Protein AF-A0A7Y7TFH3-F1 (afdb_monomer_lite)

Structure (mmCIF, N/CA/C/O backbone):
data_AF-A0A7Y7TFH3-F1
#
_entry.id   AF-A0A7Y7TFH3-F1
#
loop_
_atom_site.group_PDB
_atom_site.id
_atom_site.type_symbol
_atom_site.label_atom_id
_atom_site.label_alt_id
_atom_site.label_comp_id
_atom_site.label_asym_id
_atom_site.label_entity_id
_atom_site.label_seq_id
_atom_site.pdbx_PDB_ins_code
_atom_site.Cartn_x
_atom_site.Cartn_y
_atom_site.Cartn_z
_atom_site.occupancy
_atom_site.B_iso_or_equiv
_atom_site.auth_seq_id
_atom_site.auth_comp_id
_atom_site.auth_asym_id
_atom_site.auth_atom_id
_atom_site.pdbx_PDB_model_num
ATOM 1 N N . MET A 1 1 ? 12.564 -19.357 -1.162 1.00 53.66 1 MET A N 1
ATOM 2 C CA . MET A 1 1 ? 13.115 -18.745 0.070 1.00 53.66 1 MET A CA 1
ATOM 3 C C . MET A 1 1 ? 11.957 -18.113 0.822 1.00 53.66 1 MET A C 1
ATOM 5 O O . MET A 1 1 ? 11.085 -17.568 0.163 1.00 53.66 1 MET A O 1
ATOM 9 N N . SER A 1 2 ? 11.899 -18.230 2.150 1.00 68.19 2 SER A N 1
ATOM 10 C CA . SER A 1 2 ? 10.884 -17.515 2.936 1.00 68.19 2 SER A CA 1
ATOM 11 C C . SER A 1 2 ? 11.386 -16.094 3.184 1.00 68.19 2 SER A C 1
ATOM 13 O O . SER A 1 2 ? 12.445 -15.928 3.790 1.00 68.19 2 SER A O 1
ATOM 15 N N . TYR A 1 3 ? 10.683 -15.086 2.669 1.00 77.81 3 TYR A N 1
ATOM 16 C CA . TYR A 1 3 ? 11.002 -13.688 2.949 1.00 77.81 3 TYR A CA 1
ATOM 17 C C . TYR A 1 3 ? 10.390 -13.303 4.292 1.00 77.81 3 TYR A C 1
ATOM 19 O O . TYR A 1 3 ? 9.181 -13.425 4.487 1.00 77.81 3 TYR A O 1
ATOM 27 N N . LYS A 1 4 ? 11.215 -12.819 5.221 1.00 87.19 4 LYS A N 1
ATOM 28 C CA . LYS A 1 4 ? 10.713 -12.255 6.471 1.00 87.19 4 LYS A CA 1
ATOM 29 C C . LYS A 1 4 ? 10.157 -10.860 6.194 1.00 87.19 4 LYS A C 1
ATOM 31 O O . LYS A 1 4 ? 10.904 -9.964 5.798 1.00 87.19 4 LYS A O 1
ATOM 36 N N . LEU A 1 5 ? 8.849 -10.707 6.380 1.00 89.00 5 LEU A N 1
ATOM 37 C CA . LEU A 1 5 ? 8.144 -9.438 6.234 1.00 89.00 5 LEU A CA 1
ATOM 38 C C . LEU A 1 5 ? 8.114 -8.675 7.554 1.00 89.00 5 LEU A C 1
ATOM 40 O O . LEU A 1 5 ? 7.973 -9.261 8.627 1.00 89.00 5 LEU A O 1
ATOM 44 N N . LEU A 1 6 ? 8.244 -7.358 7.454 1.00 91.19 6 LEU A N 1
ATOM 45 C CA . LEU A 1 6 ? 8.199 -6.420 8.566 1.00 91.19 6 LEU A CA 1
ATOM 46 C C . LEU A 1 6 ? 7.280 -5.262 8.187 1.00 91.19 6 LEU A C 1
ATOM 48 O O . LEU A 1 6 ? 7.358 -4.758 7.068 1.00 91.19 6 LEU A O 1
ATOM 52 N N . ILE A 1 7 ? 6.449 -4.808 9.123 1.00 92.19 7 ILE A N 1
ATOM 53 C CA . ILE A 1 7 ? 5.703 -3.556 8.958 1.00 92.19 7 ILE A CA 1
ATOM 54 C C . ILE A 1 7 ? 6.704 -2.403 9.101 1.00 92.19 7 ILE A C 1
ATOM 56 O O . ILE A 1 7 ? 7.363 -2.284 10.134 1.00 92.19 7 ILE A O 1
ATOM 60 N N . ALA A 1 8 ? 6.831 -1.577 8.065 1.00 90.00 8 ALA A N 1
ATOM 61 C CA . ALA A 1 8 ? 7.728 -0.424 8.027 1.00 90.00 8 ALA A CA 1
ATOM 62 C C . ALA A 1 8 ? 7.050 0.839 8.571 1.00 90.00 8 ALA A C 1
ATOM 64 O O . ALA A 1 8 ? 7.598 1.542 9.419 1.00 90.00 8 ALA A O 1
ATOM 65 N N . SER A 1 9 ? 5.841 1.105 8.090 1.00 90.81 9 SER A N 1
ATOM 66 C CA . SER A 1 9 ? 5.004 2.229 8.500 1.00 90.81 9 SER A CA 1
ATOM 67 C C . SER A 1 9 ? 3.552 1.953 8.120 1.00 90.81 9 SER A C 1
ATOM 69 O O . SER A 1 9 ? 3.211 0.878 7.607 1.00 90.81 9 SER A O 1
ATOM 71 N N . MET A 1 10 ? 2.679 2.915 8.385 1.00 93.38 10 MET A N 1
ATOM 72 C CA . MET A 1 10 ? 1.308 2.880 7.909 1.00 93.38 10 MET A CA 1
ATOM 73 C C . MET A 1 10 ? 0.846 4.253 7.431 1.00 93.38 10 MET A C 1
ATOM 75 O O . MET A 1 10 ? 1.494 5.263 7.691 1.00 93.38 10 MET A O 1
ATOM 79 N N . MET A 1 11 ? -0.293 4.274 6.749 1.00 94.56 11 MET A N 1
ATOM 80 C CA . MET A 1 11 ? -1.069 5.479 6.477 1.00 94.56 11 MET A CA 1
ATOM 81 C C . MET A 1 11 ? -2.484 5.311 7.031 1.00 94.56 11 MET A C 1
ATOM 83 O O . MET A 1 11 ? -3.035 4.207 7.066 1.00 94.56 11 MET A O 1
ATOM 87 N N . VAL A 1 12 ? -3.069 6.420 7.462 1.00 96.44 12 VAL A N 1
ATOM 88 C CA . VAL A 1 12 ? -4.479 6.563 7.806 1.00 96.44 12 VAL A CA 1
ATOM 89 C C . VAL A 1 12 ? -5.202 7.161 6.605 1.00 96.44 12 VAL A C 1
ATOM 91 O O . VAL A 1 12 ? -5.149 8.366 6.345 1.00 96.44 12 VAL A O 1
ATOM 94 N N . CYS A 1 13 ? -5.876 6.291 5.863 1.00 95.50 13 CYS A N 1
ATOM 95 C CA . CYS A 1 13 ? -6.457 6.609 4.569 1.00 95.50 13 CYS A CA 1
ATOM 96 C C . CYS A 1 13 ? -7.957 6.879 4.648 1.00 95.50 13 CYS A C 1
ATOM 98 O O . CYS A 1 13 ? -8.678 6.336 5.496 1.00 95.50 13 CYS A O 1
ATOM 100 N N . GLY A 1 14 ? -8.425 7.700 3.707 1.00 93.88 14 GLY A N 1
ATOM 101 C CA . GLY A 1 14 ? -9.837 7.788 3.372 1.00 93.88 14 GLY A CA 1
ATOM 102 C C . GLY A 1 14 ? -10.334 6.546 2.624 1.00 93.88 14 GLY A C 1
ATOM 103 O O . GLY A 1 14 ? -9.655 5.522 2.500 1.00 93.88 14 GLY A O 1
ATOM 104 N N . THR A 1 15 ? -11.558 6.639 2.107 1.00 92.00 15 THR A N 1
ATOM 105 C CA . THR A 1 15 ? -12.112 5.585 1.247 1.00 92.00 15 THR A CA 1
ATOM 106 C C . THR A 1 15 ? -11.341 5.557 -0.078 1.00 92.00 15 THR A C 1
ATOM 108 O O . THR A 1 15 ? -11.200 6.613 -0.693 1.00 92.00 15 THR A O 1
ATOM 111 N N . PRO A 1 16 ? -10.846 4.392 -0.536 1.00 93.00 16 PRO A N 1
ATOM 112 C CA . PRO A 1 16 ? -10.150 4.300 -1.816 1.00 93.00 16 PRO A CA 1
ATOM 113 C C . PRO A 1 16 ? -11.092 4.541 -2.997 1.00 93.00 16 PRO A C 1
ATOM 115 O O . PRO A 1 16 ? -12.299 4.292 -2.918 1.00 93.00 16 PRO A O 1
ATOM 118 N 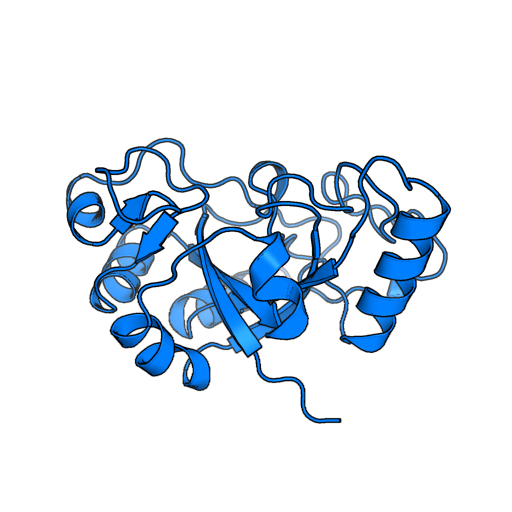N . ASN A 1 17 ? -10.520 4.969 -4.121 1.00 92.88 17 ASN A N 1
ATOM 119 C CA . ASN A 1 17 ? -11.264 5.189 -5.357 1.00 92.88 17 ASN A CA 1
ATOM 120 C C . ASN A 1 17 ? -11.693 3.858 -5.987 1.00 92.88 17 ASN A C 1
ATOM 122 O O . ASN A 1 17 ? -10.906 2.916 -6.058 1.00 92.88 17 ASN A O 1
ATOM 126 N N . LEU A 1 18 ? -12.932 3.789 -6.481 1.00 94.06 18 LEU A N 1
ATOM 127 C CA . LEU A 1 18 ? -13.421 2.667 -7.285 1.00 94.06 18 LEU A CA 1
ATOM 128 C C . LEU A 1 18 ? -13.326 3.034 -8.769 1.00 94.06 18 LEU A C 1
ATOM 130 O O . LEU A 1 18 ? -14.128 3.831 -9.254 1.00 94.06 18 LEU A O 1
ATOM 134 N N . LEU A 1 19 ? -12.383 2.428 -9.485 1.00 94.12 19 LEU A N 1
ATOM 135 C CA . LEU A 1 19 ? -12.124 2.677 -10.903 1.00 94.12 19 LEU A CA 1
ATOM 136 C C . LEU A 1 19 ? -12.184 1.360 -11.671 1.00 94.12 19 LEU A C 1
ATOM 138 O O . LEU A 1 19 ? -11.553 0.384 -11.278 1.00 94.12 19 LEU A O 1
ATOM 142 N N . LYS A 1 20 ? -12.990 1.307 -12.738 1.00 93.06 20 LYS A N 1
ATOM 143 C CA . LYS A 1 20 ? -13.201 0.100 -13.564 1.00 93.06 20 LYS A CA 1
ATOM 144 C C . LYS A 1 20 ? -13.374 -1.198 -12.753 1.00 93.06 20 LYS A C 1
ATOM 146 O O . LYS A 1 20 ? -12.753 -2.217 -13.041 1.00 93.06 20 LYS A O 1
ATOM 151 N N . ASN A 1 21 ? -14.232 -1.157 -11.731 1.00 90.38 21 ASN A N 1
ATOM 152 C CA . ASN A 1 21 ? -14.522 -2.277 -10.820 1.00 90.38 21 ASN A CA 1
ATOM 153 C C . ASN A 1 21 ? -13.334 -2.750 -9.957 1.00 90.38 21 ASN A C 1
ATOM 155 O O . ASN A 1 21 ? -13.354 -3.863 -9.432 1.00 90.38 21 ASN A O 1
ATOM 159 N N . ARG A 1 22 ? -12.317 -1.905 -9.768 1.00 94.00 22 ARG A N 1
ATOM 160 C CA . ARG A 1 22 ? -11.193 -2.126 -8.853 1.00 94.00 22 ARG A CA 1
ATOM 161 C C . ARG A 1 22 ? -11.175 -1.034 -7.789 1.00 94.00 22 ARG A C 1
ATOM 163 O O . ARG A 1 22 ? -11.367 0.137 -8.105 1.00 94.00 22 ARG A O 1
ATOM 170 N N . LEU A 1 23 ? -10.951 -1.404 -6.533 1.00 95.44 23 LEU A N 1
ATOM 171 C CA . LEU A 1 23 ? -10.648 -0.434 -5.478 1.00 95.44 23 LEU A CA 1
ATOM 172 C C . LEU A 1 23 ? -9.161 -0.129 -5.543 1.00 95.44 23 LEU A C 1
ATOM 174 O O . LEU A 1 23 ? -8.378 -1.031 -5.303 1.00 95.44 23 LEU A O 1
ATOM 178 N N . ILE A 1 24 ? -8.752 1.090 -5.856 1.00 95.12 24 ILE A N 1
ATOM 179 C CA . ILE A 1 24 ? -7.329 1.392 -6.010 1.00 95.12 24 ILE A CA 1
ATOM 180 C C . ILE A 1 24 ? -6.708 1.654 -4.638 1.00 95.12 24 ILE A C 1
ATOM 182 O O . ILE A 1 24 ? -6.919 2.707 -4.034 1.00 95.12 24 ILE A O 1
ATOM 186 N N . LEU A 1 25 ? -5.968 0.663 -4.140 1.00 95.00 25 LEU A N 1
ATOM 187 C CA . LEU A 1 25 ? -5.103 0.782 -2.970 1.00 95.00 25 LEU A CA 1
ATOM 188 C C . LEU A 1 25 ? -3.669 1.065 -3.429 1.00 95.00 25 LEU A C 1
ATOM 190 O O . LEU A 1 25 ? -3.276 0.661 -4.519 1.00 95.00 25 LEU A O 1
ATOM 194 N N . SER A 1 26 ? -2.873 1.723 -2.589 1.00 92.69 26 SER A N 1
ATOM 195 C CA . SER A 1 26 ? -1.453 1.968 -2.864 1.00 92.69 26 SER A CA 1
ATOM 196 C C . SER A 1 26 ? -0.697 2.340 -1.588 1.00 92.69 26 SER A C 1
ATOM 198 O O . SER A 1 26 ? -1.299 2.819 -0.623 1.00 92.69 26 SER A O 1
ATOM 200 N N . CYS A 1 27 ? 0.628 2.160 -1.591 1.00 89.44 27 CYS A N 1
ATOM 201 C CA . CYS A 1 27 ? 1.512 2.769 -0.599 1.00 89.44 27 CYS A CA 1
ATOM 202 C C . CYS A 1 27 ? 1.786 4.261 -0.849 1.00 89.44 27 CYS A C 1
ATOM 204 O O . CYS A 1 27 ? 2.462 4.871 -0.025 1.00 89.44 27 CYS A O 1
ATOM 206 N N . SER A 1 28 ? 1.298 4.840 -1.951 1.00 89.75 28 SER A N 1
ATOM 207 C CA . SER A 1 28 ? 1.408 6.271 -2.232 1.00 89.75 28 SER A CA 1
ATOM 208 C C . SER A 1 28 ? 0.299 7.068 -1.561 1.00 89.75 28 SER A C 1
ATOM 210 O O . SER A 1 28 ? -0.891 6.756 -1.686 1.00 89.75 28 SER A O 1
ATOM 212 N N . ASP A 1 29 ? 0.698 8.167 -0.930 1.00 87.69 29 ASP A N 1
ATOM 213 C CA . ASP A 1 29 ? -0.223 9.147 -0.380 1.00 87.69 29 ASP A CA 1
ATOM 214 C C . ASP A 1 29 ? -1.033 9.891 -1.458 1.00 87.69 29 ASP A C 1
ATOM 216 O O . ASP A 1 29 ? -2.170 10.290 -1.216 1.00 87.69 29 ASP A O 1
ATOM 220 N N . SER A 1 30 ? -0.507 10.000 -2.676 1.00 87.19 30 SER A N 1
ATOM 221 C CA . SER A 1 30 ? -1.213 10.604 -3.812 1.00 87.19 30 SER A CA 1
ATOM 222 C C . SER A 1 30 ? -2.370 9.754 -4.356 1.00 87.19 30 SER A C 1
ATOM 224 O O . SER A 1 30 ? -3.296 10.294 -4.958 1.00 87.19 30 SER A O 1
ATOM 226 N N . VAL A 1 31 ? -2.362 8.439 -4.104 1.00 90.00 31 VAL A N 1
ATOM 227 C CA . VAL A 1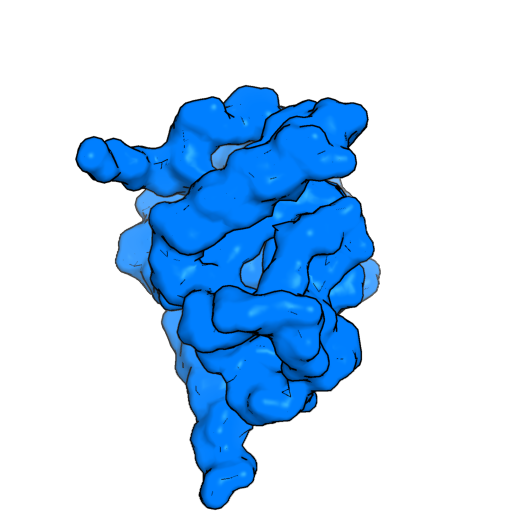 31 ? -3.345 7.500 -4.670 1.00 90.00 31 VAL A CA 1
ATOM 228 C C . VAL A 1 31 ? -4.437 7.158 -3.660 1.00 90.00 31 VAL A C 1
ATOM 230 O O . VAL A 1 31 ? -5.605 7.473 -3.887 1.00 90.00 31 VAL A O 1
ATOM 233 N N . TRP A 1 32 ? -4.088 6.569 -2.508 1.00 90.75 32 TRP A N 1
ATOM 234 C CA . TRP A 1 32 ? -5.093 6.215 -1.490 1.00 90.75 32 TRP A CA 1
ATOM 235 C C . TRP A 1 32 ? -5.464 7.409 -0.582 1.00 90.75 32 TRP A C 1
ATOM 237 O O . TRP A 1 32 ? -6.326 7.294 0.285 1.00 90.75 32 TRP A O 1
ATOM 247 N N . SER A 1 33 ? -4.877 8.587 -0.819 1.00 88.44 33 SER A N 1
ATOM 248 C CA . SER A 1 33 ? -5.297 9.866 -0.228 1.00 88.44 33 SER A CA 1
ATOM 249 C C . SER A 1 33 ? -5.454 9.816 1.305 1.00 88.44 33 SER A C 1
ATOM 251 O O . SER A 1 33 ? -6.577 9.783 1.830 1.00 88.44 33 SER A O 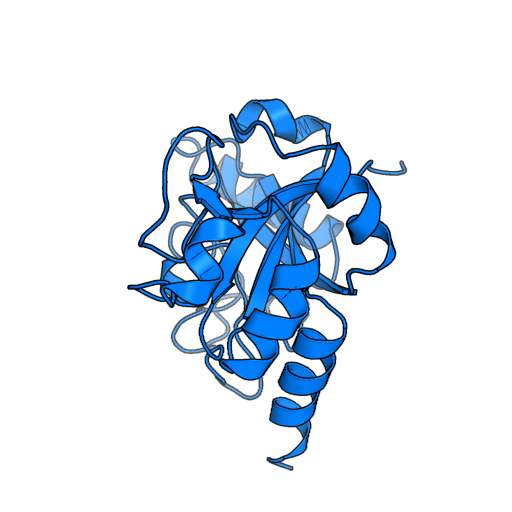1
ATOM 253 N N . PRO A 1 34 ? -4.339 9.804 2.055 1.00 91.62 34 PRO A N 1
ATOM 254 C CA . PRO A 1 34 ? -4.349 9.929 3.499 1.00 91.62 34 PRO A CA 1
ATOM 255 C C . PRO A 1 34 ? -5.104 11.166 3.963 1.00 91.62 34 PRO A C 1
ATOM 257 O O . PRO A 1 34 ? -5.155 12.195 3.284 1.00 91.62 34 PRO A O 1
ATOM 260 N N . ILE A 1 35 ? -5.685 11.088 5.156 1.00 93.62 35 ILE A N 1
ATOM 261 C CA . ILE A 1 35 ? -6.426 12.229 5.687 1.00 93.62 35 ILE A CA 1
ATOM 262 C C . ILE A 1 35 ? -5.491 13.408 5.966 1.00 93.62 35 ILE A C 1
ATOM 264 O O . ILE A 1 35 ? -4.446 13.269 6.600 1.00 93.62 35 ILE A O 1
ATOM 268 N N . GLN A 1 36 ? -5.897 14.602 5.536 1.00 92.94 36 GLN A N 1
ATOM 269 C CA . GLN A 1 36 ? -5.103 15.818 5.731 1.00 92.94 36 GLN A CA 1
ATOM 270 C C . GLN A 1 36 ? -4.985 16.218 7.206 1.00 92.94 36 GLN A C 1
ATOM 272 O O . GLN A 1 36 ? -4.006 16.844 7.607 1.00 92.94 36 GLN A O 1
ATOM 277 N N . THR A 1 37 ? -5.985 15.880 8.024 1.00 93.94 37 THR A N 1
ATOM 278 C CA . THR A 1 37 ? -5.987 16.162 9.461 1.00 93.94 37 THR A CA 1
ATOM 279 C C . THR A 1 37 ? -6.533 14.974 10.243 1.00 93.94 37 THR A C 1
ATOM 281 O O . THR A 1 37 ? -7.702 14.621 10.109 1.00 93.94 37 THR A O 1
ATOM 284 N N . LEU A 1 38 ? -5.686 14.381 11.083 1.00 93.44 38 LEU A N 1
ATOM 285 C CA . LEU A 1 38 ? -6.058 13.344 12.039 1.00 93.44 38 LEU A CA 1
ATOM 286 C C . LEU A 1 38 ? -7.041 13.897 13.086 1.00 93.44 38 LEU A C 1
ATOM 288 O O . LEU A 1 38 ? -6.744 14.937 13.692 1.00 93.44 38 LEU A O 1
ATOM 292 N N . PRO A 1 39 ? -8.162 13.195 13.348 1.00 93.56 39 PRO A N 1
ATOM 293 C CA . PRO A 1 39 ? -9.026 13.461 14.494 1.00 93.56 39 PRO A CA 1
ATOM 294 C C . PRO A 1 39 ? -8.218 13.566 15.793 1.00 93.56 39 PRO A C 1
ATOM 296 O O . PRO A 1 39 ? -7.260 12.819 16.009 1.00 93.56 39 PRO A O 1
ATOM 299 N N . VAL A 1 40 ? -8.567 14.528 16.647 1.00 93.00 40 VAL A N 1
ATOM 300 C CA . VAL A 1 40 ? -7.796 14.885 17.853 1.00 93.00 40 VAL A CA 1
ATOM 301 C C . VAL A 1 40 ? -7.637 13.687 18.793 1.00 93.00 40 VAL A C 1
ATOM 303 O O . VAL A 1 40 ? -6.559 13.460 19.339 1.00 93.00 40 VAL A O 1
ATOM 306 N N . GLU A 1 41 ? -8.691 12.894 18.928 1.00 92.88 41 GLU A N 1
ATOM 307 C CA . GLU A 1 41 ? -8.771 11.649 19.684 1.00 92.88 41 GLU A CA 1
ATOM 308 C C . GLU A 1 41 ? -7.820 10.560 19.169 1.00 92.88 41 GLU A C 1
ATOM 310 O O . GLU A 1 41 ? -7.337 9.748 19.962 1.00 92.88 41 GLU A O 1
ATOM 315 N N . LEU A 1 42 ? -7.502 10.571 17.870 1.00 93.75 42 LEU A N 1
ATOM 316 C CA . LEU A 1 42 ? -6.591 9.617 17.246 1.00 93.75 42 LEU A CA 1
ATOM 317 C C . LEU A 1 42 ? -5.125 10.014 17.430 1.00 93.75 42 LEU A C 1
ATOM 319 O O . LEU A 1 42 ? -4.280 9.134 17.559 1.00 93.75 42 LEU A O 1
ATOM 323 N N . LYS A 1 43 ? -4.806 11.314 17.511 1.00 93.06 43 LYS A N 1
ATOM 324 C CA . LYS A 1 43 ? -3.415 11.816 17.519 1.00 93.06 43 LYS A CA 1
ATOM 325 C C . LYS A 1 43 ? -2.524 11.190 18.591 1.00 93.06 43 LYS A C 1
ATOM 327 O O . LYS A 1 43 ? -1.341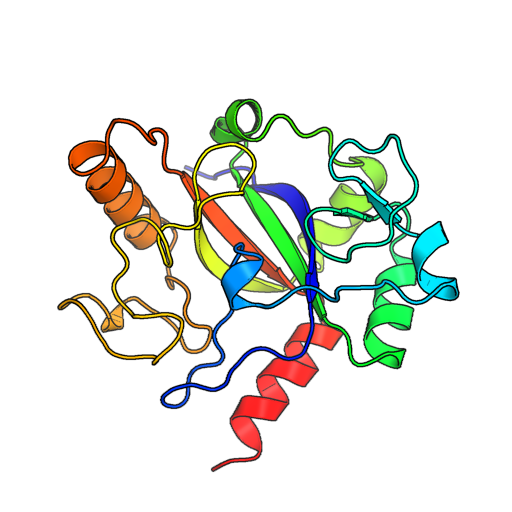 11.002 18.354 1.00 93.06 43 LYS A O 1
ATOM 332 N N . ARG A 1 44 ? -3.074 10.837 19.759 1.00 92.69 44 ARG A N 1
ATOM 333 C CA . ARG A 1 44 ? -2.310 10.207 20.856 1.00 92.69 44 ARG A CA 1
ATOM 334 C C . ARG A 1 44 ? -1.850 8.775 20.564 1.00 92.69 44 ARG A C 1
ATOM 336 O O . ARG A 1 44 ? -1.037 8.243 21.311 1.00 92.69 44 ARG A O 1
ATOM 343 N N . TYR A 1 45 ? -2.404 8.148 19.532 1.00 94.12 45 TYR A N 1
ATOM 344 C CA . TYR A 1 45 ? -2.113 6.769 19.154 1.00 94.12 45 TYR A CA 1
ATOM 345 C C . TYR A 1 45 ? -1.149 6.653 17.975 1.00 94.12 45 TYR A C 1
ATOM 347 O O . TYR A 1 45 ? -0.810 5.538 17.568 1.00 94.12 45 TYR A O 1
ATOM 355 N N . PHE A 1 46 ? -0.688 7.789 17.457 1.00 94.12 46 PHE A N 1
ATOM 356 C CA . PHE A 1 46 ? 0.219 7.849 16.327 1.00 94.12 46 PHE A CA 1
ATOM 357 C C . PHE A 1 46 ? 1.378 8.804 16.599 1.00 94.12 46 PHE A C 1
ATOM 359 O O . PHE A 1 46 ? 1.249 9.793 17.320 1.00 94.12 46 PHE A O 1
ATOM 366 N N . THR A 1 47 ? 2.506 8.511 15.975 1.00 92.00 47 THR A N 1
ATOM 367 C CA . THR A 1 47 ? 3.668 9.390 15.851 1.00 92.00 47 THR A CA 1
ATOM 368 C C . THR A 1 47 ? 4.019 9.543 14.378 1.00 92.00 47 THR A C 1
ATOM 370 O O . THR A 1 47 ? 3.467 8.843 13.522 1.00 92.00 47 THR A O 1
ATOM 373 N N . ASP A 1 48 ? 4.894 10.496 14.057 1.00 88.62 48 ASP A N 1
ATOM 374 C CA . ASP A 1 48 ? 5.410 10.627 12.694 1.00 88.62 48 ASP A CA 1
ATOM 375 C C . ASP A 1 48 ? 6.157 9.354 12.263 1.00 88.62 48 ASP A C 1
ATOM 377 O O . ASP A 1 48 ? 6.420 8.459 13.067 1.00 88.62 48 ASP A O 1
ATOM 381 N N . GLU A 1 49 ? 6.506 9.254 10.980 1.00 84.69 49 GLU A N 1
ATOM 382 C CA . GLU A 1 49 ? 7.196 8.076 10.440 1.00 84.69 49 GLU A CA 1
ATOM 383 C C . GLU A 1 49 ? 8.512 7.741 11.185 1.00 84.69 49 GLU A C 1
ATOM 385 O O . GLU A 1 49 ? 8.905 6.572 11.244 1.00 84.69 49 GLU A O 1
ATOM 390 N N . LEU A 1 50 ? 9.144 8.747 11.810 1.00 83.00 50 LEU A N 1
ATOM 391 C CA . LEU A 1 50 ? 10.376 8.628 12.599 1.00 83.00 50 LEU A CA 1
ATOM 392 C C . LEU A 1 50 ? 10.147 8.332 14.091 1.00 83.00 50 LEU A C 1
ATOM 394 O O . LEU A 1 50 ? 11.108 8.055 14.808 1.00 83.00 50 LEU A O 1
ATOM 398 N N . GLY A 1 51 ? 8.904 8.382 14.569 1.00 81.50 51 GLY A N 1
ATOM 399 C CA . GLY A 1 51 ? 8.528 8.084 15.947 1.00 81.50 51 GLY A CA 1
ATOM 400 C C . GLY A 1 51 ? 8.755 9.206 16.966 1.00 81.50 51 GLY A C 1
ATOM 401 O O . GLY A 1 51 ? 8.621 8.955 18.162 1.00 81.50 51 GLY A O 1
ATOM 402 N N . ASN A 1 52 ? 9.092 10.423 16.534 1.00 79.62 52 ASN A N 1
ATOM 403 C CA . ASN A 1 52 ? 9.662 11.463 17.398 1.00 79.62 52 ASN A CA 1
ATOM 404 C C . ASN A 1 52 ? 8.782 12.706 17.563 1.00 79.62 52 ASN A C 1
ATOM 406 O O . ASN A 1 52 ? 9.112 13.578 18.371 1.00 79.62 52 ASN A O 1
ATOM 410 N N . SER A 1 53 ? 7.680 12.820 16.818 1.00 79.69 53 SER A N 1
ATOM 411 C CA . SER A 1 53 ? 6.813 13.996 16.898 1.00 79.69 53 SER A CA 1
ATOM 412 C C . SER A 1 53 ? 5.319 13.674 16.856 1.00 79.69 53 SER A C 1
ATOM 414 O O . SER A 1 53 ? 4.890 12.577 16.488 1.00 79.69 53 SER A O 1
ATOM 416 N N . ALA A 1 54 ? 4.524 14.654 17.293 1.00 82.31 54 ALA A N 1
ATOM 417 C CA . ALA A 1 54 ? 3.074 14.611 17.198 1.00 82.31 54 ALA A CA 1
ATOM 418 C C . ALA A 1 54 ? 2.629 14.746 15.737 1.00 82.31 54 ALA A C 1
ATOM 420 O O . ALA A 1 54 ? 3.169 15.555 14.983 1.00 82.31 54 ALA A O 1
ATOM 421 N N . VAL A 1 55 ? 1.587 14.008 15.363 1.00 89.50 55 VAL A N 1
ATOM 422 C CA . VAL A 1 55 ? 1.089 13.984 13.987 1.00 89.50 55 VAL A CA 1
ATOM 423 C C . VAL A 1 55 ? -0.179 14.795 13.802 1.00 89.50 55 VAL A C 1
ATOM 425 O O . VAL A 1 55 ? -1.105 14.772 14.615 1.00 89.50 55 VAL A O 1
ATOM 428 N N . ASN A 1 56 ? -0.224 15.493 12.672 1.00 89.50 56 ASN A N 1
ATOM 429 C CA . ASN A 1 56 ? -1.432 16.132 12.162 1.00 89.50 56 ASN A CA 1
ATOM 430 C C . ASN A 1 56 ? -1.897 15.482 10.860 1.00 89.50 56 ASN A C 1
ATOM 432 O O . ASN A 1 56 ? -3.096 15.356 10.663 1.00 89.50 56 ASN A O 1
ATOM 436 N N . TYR A 1 57 ? -0.973 15.044 10.008 1.00 89.44 57 TYR A N 1
ATOM 437 C CA . TYR A 1 57 ? -1.265 14.407 8.729 1.00 89.44 57 TYR A CA 1
ATOM 438 C C . TYR A 1 57 ? -1.354 12.886 8.889 1.00 89.44 57 TYR A C 1
ATOM 440 O O . TYR A 1 57 ? -0.534 12.294 9.585 1.00 89.44 57 TYR A O 1
ATOM 448 N N . GLY A 1 58 ? -2.341 12.261 8.245 1.00 86.75 58 GLY A N 1
ATOM 449 C CA . GLY A 1 58 ? -2.544 10.814 8.253 1.00 86.75 58 GLY A CA 1
ATOM 450 C C . GLY A 1 58 ? -1.670 10.048 7.264 1.00 86.75 58 GLY A C 1
ATOM 451 O O . GLY A 1 58 ? -1.916 8.863 7.087 1.00 86.75 58 GLY A O 1
ATOM 452 N N . GLY A 1 59 ? -0.712 10.694 6.589 1.00 87.75 59 GLY A N 1
ATOM 453 C CA . GLY A 1 59 ? 0.246 10.030 5.698 1.00 87.75 59 GLY A CA 1
ATOM 454 C C . GLY A 1 59 ? 1.169 9.067 6.438 1.00 87.75 59 GLY A C 1
ATOM 455 O O . GLY A 1 59 ? 0.745 8.380 7.358 1.00 87.75 59 GLY A O 1
ATOM 456 N N . PHE A 1 60 ? 2.432 8.976 6.034 1.00 89.25 60 PHE A N 1
ATOM 457 C CA . PHE A 1 60 ? 3.367 8.055 6.677 1.00 89.25 60 PHE A CA 1
ATOM 458 C C . PHE A 1 60 ? 3.487 8.332 8.189 1.00 89.25 60 PHE A C 1
ATOM 460 O O . PHE A 1 60 ? 4.057 9.336 8.620 1.00 89.25 60 PHE A O 1
ATOM 467 N N . VAL A 1 61 ? 2.911 7.436 8.992 1.00 92.38 61 VAL A N 1
ATOM 468 C CA . VAL A 1 61 ? 2.840 7.504 10.456 1.00 92.38 61 VAL A CA 1
ATOM 469 C C . VAL A 1 61 ? 3.218 6.161 11.071 1.00 92.38 61 VAL A C 1
ATOM 471 O O . VAL A 1 61 ? 3.227 5.118 10.408 1.00 92.38 61 VAL A O 1
ATOM 474 N N . GLN A 1 62 ? 3.508 6.183 12.369 1.00 92.81 62 GLN A N 1
ATOM 475 C CA . GLN A 1 62 ? 3.696 4.986 13.177 1.00 92.81 62 GLN A CA 1
ATOM 476 C C . GLN A 1 62 ? 2.581 4.871 14.210 1.00 92.81 62 GLN A C 1
ATOM 478 O O . GLN A 1 62 ? 2.253 5.843 14.885 1.00 92.81 62 GLN A O 1
ATOM 483 N N . MET A 1 63 ? 2.004 3.680 14.364 1.00 93.12 63 MET A N 1
ATOM 484 C CA . MET A 1 63 ? 1.022 3.425 15.419 1.00 93.12 63 MET A CA 1
ATOM 485 C C . MET A 1 63 ? 1.719 2.974 16.697 1.00 93.12 63 MET A C 1
ATOM 487 O O . MET A 1 63 ? 2.512 2.032 16.688 1.00 93.12 63 MET A O 1
ATOM 491 N N . VAL A 1 64 ? 1.384 3.620 17.811 1.00 91.88 64 VAL A N 1
ATOM 492 C CA . VAL A 1 64 ? 1.946 3.295 19.131 1.00 91.88 64 VAL A CA 1
ATOM 493 C C . VAL A 1 64 ? 1.010 2.438 19.987 1.00 91.88 64 VAL A C 1
ATOM 495 O O . VAL A 1 64 ? 1.442 1.895 21.002 1.00 91.88 64 VAL A O 1
ATOM 498 N N . ASP A 1 65 ? -0.247 2.258 19.566 1.00 91.94 65 ASP A N 1
ATOM 499 C CA . ASP A 1 65 ? -1.233 1.415 20.251 1.00 91.94 65 ASP A CA 1
ATOM 500 C C . ASP A 1 65 ? -2.249 0.798 19.272 1.00 91.94 65 ASP A C 1
ATOM 502 O O . ASP A 1 65 ? -2.876 1.499 18.480 1.00 91.94 65 ASP A O 1
ATOM 506 N N . VAL A 1 66 ? -2.468 -0.516 19.372 1.00 92.25 66 VAL A N 1
ATOM 507 C CA . VAL A 1 66 ? -3.398 -1.280 18.521 1.00 92.25 66 VAL A CA 1
ATOM 508 C C . VAL A 1 66 ? -4.867 -0.895 18.715 1.00 92.25 66 VAL A C 1
ATOM 510 O O . VAL A 1 66 ? -5.674 -1.121 17.814 1.00 92.25 66 VAL A O 1
ATOM 513 N N . HIS A 1 67 ? -5.227 -0.279 19.850 1.00 91.38 67 HIS A N 1
ATOM 514 C CA . HIS A 1 67 ? -6.590 0.218 20.084 1.00 91.38 67 HIS A CA 1
ATOM 515 C C . HIS A 1 67 ? -7.018 1.273 19.051 1.00 91.38 67 HIS A C 1
ATOM 517 O O . HIS A 1 67 ? -8.215 1.454 18.821 1.00 91.38 67 HIS A O 1
ATOM 523 N N . ALA A 1 68 ? -6.062 1.929 18.383 1.00 94.25 68 ALA A N 1
ATOM 524 C CA . ALA A 1 68 ? -6.347 2.907 17.341 1.00 94.25 68 ALA A CA 1
ATOM 525 C C . ALA A 1 68 ? -7.154 2.322 16.172 1.00 94.25 68 ALA A C 1
ATOM 527 O O . ALA A 1 68 ? -7.931 3.045 15.561 1.00 94.25 68 ALA A O 1
ATOM 528 N N . LEU A 1 69 ? -7.019 1.023 15.877 1.00 95.50 69 LEU A N 1
ATOM 529 C CA . LEU A 1 69 ? -7.731 0.373 14.770 1.00 95.50 69 LEU A CA 1
ATOM 530 C C . LEU A 1 69 ? -9.255 0.420 14.933 1.00 95.50 69 LEU A C 1
ATOM 532 O O . LEU A 1 69 ? -9.971 0.659 13.961 1.00 95.50 69 LEU A O 1
ATOM 536 N N . GLY A 1 70 ? -9.751 0.236 16.161 1.00 95.06 70 GLY A N 1
ATOM 537 C CA . GLY A 1 70 ? -11.181 0.351 16.457 1.00 95.06 70 GLY A CA 1
ATOM 538 C C . GLY A 1 70 ? -11.686 1.773 16.222 1.00 95.06 70 GLY A C 1
ATOM 539 O O . GLY A 1 70 ? -12.656 1.976 15.497 1.00 95.06 70 GLY A O 1
ATOM 540 N N . LEU A 1 71 ? -10.954 2.760 16.742 1.00 96.06 71 LEU A N 1
ATOM 541 C CA . LEU A 1 71 ? -11.293 4.176 16.587 1.00 96.06 71 LEU A CA 1
ATOM 542 C C . LEU A 1 71 ? -11.237 4.624 15.120 1.00 96.06 71 LEU A C 1
ATOM 544 O O . LEU A 1 71 ? -12.123 5.331 14.652 1.00 96.06 71 LEU A O 1
ATOM 548 N N . LEU A 1 72 ? -10.241 4.173 14.350 1.00 96.44 72 LEU A N 1
ATOM 549 C CA . LEU A 1 72 ? -10.188 4.423 12.907 1.00 96.44 72 LEU A CA 1
ATOM 550 C C . LEU A 1 72 ? -11.464 3.938 12.209 1.00 96.44 72 LEU A C 1
ATOM 552 O O . LEU A 1 72 ? -12.025 4.659 11.382 1.00 96.44 72 LEU A O 1
ATOM 556 N N . ALA A 1 73 ? -11.950 2.746 12.563 1.00 95.88 73 ALA A N 1
ATOM 557 C CA . ALA A 1 73 ? -13.174 2.204 11.991 1.00 95.88 73 ALA A CA 1
ATOM 558 C C . ALA A 1 73 ? -14.416 3.037 12.356 1.00 95.88 73 ALA A C 1
ATOM 560 O O . ALA A 1 73 ? -15.242 3.284 11.475 1.00 95.88 73 ALA A O 1
ATOM 561 N N . GLU A 1 74 ? -14.519 3.515 13.601 1.00 95.50 74 GLU A N 1
ATOM 562 C CA . GLU A 1 74 ? -15.593 4.414 14.062 1.00 95.50 74 GLU A CA 1
ATOM 563 C C . GLU A 1 74 ? -15.629 5.732 13.275 1.00 95.50 74 GLU A C 1
ATOM 565 O O . GLU A 1 74 ? -16.703 6.250 12.974 1.00 95.50 74 GLU A O 1
ATOM 570 N N . HIS A 1 75 ? -14.463 6.232 12.856 1.00 95.00 75 HIS A N 1
ATOM 571 C CA . HIS A 1 75 ? -14.342 7.413 11.998 1.00 95.00 75 HIS A CA 1
ATOM 572 C C . HIS A 1 75 ? -14.519 7.131 10.497 1.00 95.00 75 HIS A C 1
ATOM 574 O O . HIS A 1 75 ? -14.377 8.044 9.684 1.00 95.00 75 HIS A O 1
ATOM 580 N N . GLY A 1 76 ? -14.802 5.889 10.093 1.00 94.31 76 GLY A N 1
ATOM 581 C CA . GLY A 1 76 ? -14.892 5.528 8.675 1.00 94.31 76 GLY A CA 1
ATOM 582 C C . GLY A 1 76 ? -13.546 5.565 7.937 1.00 94.31 76 GLY A C 1
ATOM 583 O O . GLY A 1 76 ? -13.521 5.614 6.711 1.00 94.31 76 GLY A O 1
ATOM 584 N N . LEU A 1 77 ? -12.433 5.528 8.672 1.00 96.31 77 LEU A N 1
ATOM 585 C CA . LEU A 1 77 ? -11.067 5.573 8.150 1.00 96.31 77 LEU A CA 1
ATOM 586 C C . LEU A 1 77 ? -10.493 4.168 7.983 1.00 96.31 77 LEU A C 1
ATOM 588 O O . LEU A 1 77 ? -10.995 3.211 8.577 1.00 96.31 77 LEU A O 1
ATOM 592 N N . PHE A 1 78 ? -9.428 4.047 7.194 1.00 96.62 78 PHE A N 1
ATOM 593 C CA . PHE A 1 78 ? -8.759 2.781 6.896 1.00 96.62 78 PHE A CA 1
ATOM 594 C C . PHE A 1 78 ? -7.289 2.835 7.307 1.00 96.62 78 PHE A C 1
ATOM 596 O O . PHE A 1 78 ? -6.615 3.842 7.100 1.00 96.62 78 PHE A O 1
ATOM 603 N N . ALA A 1 79 ? -6.786 1.738 7.869 1.00 95.19 79 ALA A N 1
ATOM 604 C CA . ALA A 1 79 ? -5.363 1.568 8.130 1.00 95.19 79 ALA A CA 1
ATOM 605 C C . ALA A 1 79 ? -4.700 0.869 6.936 1.00 95.19 79 ALA A C 1
ATOM 607 O O . ALA A 1 79 ? -5.023 -0.278 6.626 1.00 95.19 79 ALA A O 1
ATOM 608 N N . CYS A 1 80 ? -3.767 1.556 6.282 1.00 95.62 80 CYS A N 1
ATOM 609 C CA . CYS A 1 80 ? -2.930 1.008 5.222 1.00 95.62 80 CYS A CA 1
ATOM 610 C C . CYS A 1 80 ? -1.552 0.678 5.793 1.00 95.62 80 CYS A C 1
ATOM 612 O O . CYS A 1 80 ? -0.711 1.564 5.938 1.00 95.62 80 CYS A O 1
ATOM 614 N N . PHE A 1 81 ? -1.301 -0.587 6.110 1.00 95.12 81 PHE A N 1
ATOM 615 C CA . PHE A 1 81 ? 0.003 -1.042 6.579 1.00 95.12 81 PHE A CA 1
ATOM 616 C C . PHE A 1 81 ? 0.931 -1.329 5.404 1.00 95.12 81 PHE A C 1
ATOM 618 O O . PHE A 1 81 ? 0.574 -2.057 4.475 1.00 95.12 81 PHE A O 1
ATOM 625 N N . ARG A 1 82 ? 2.146 -0.785 5.477 1.00 93.38 82 ARG A N 1
ATOM 626 C CA . ARG A 1 82 ? 3.209 -0.999 4.497 1.00 93.38 82 ARG A CA 1
ATOM 627 C C . ARG A 1 82 ? 4.183 -2.026 5.045 1.00 93.38 82 ARG A C 1
ATOM 629 O O . ARG A 1 82 ? 4.890 -1.761 6.017 1.00 93.38 82 ARG A O 1
ATOM 636 N N . CYS A 1 83 ? 4.223 -3.190 4.418 1.00 92.88 83 CYS A N 1
ATOM 637 C CA . CYS A 1 83 ? 5.157 -4.250 4.758 1.00 92.88 83 CYS A CA 1
ATOM 638 C C . CYS A 1 83 ? 6.283 -4.315 3.731 1.00 92.88 83 CYS A C 1
ATOM 640 O O . CYS A 1 83 ? 6.043 -4.249 2.531 1.00 92.88 83 CYS A O 1
ATOM 642 N N . ILE A 1 84 ? 7.510 -4.487 4.198 1.00 91.62 84 ILE A N 1
ATOM 643 C CA . ILE A 1 84 ? 8.687 -4.690 3.352 1.00 91.62 84 ILE A CA 1
ATOM 644 C C . ILE A 1 84 ? 9.393 -5.968 3.773 1.00 91.62 84 ILE A C 1
ATOM 646 O O . ILE A 1 84 ? 9.260 -6.429 4.911 1.00 91.62 84 ILE A O 1
ATOM 650 N N . THR A 1 85 ? 10.165 -6.545 2.864 1.00 89.31 85 THR A N 1
ATOM 651 C CA . THR A 1 85 ? 11.067 -7.637 3.218 1.00 89.31 85 THR A CA 1
ATOM 652 C C . THR A 1 85 ? 12.297 -7.081 3.942 1.00 89.31 85 THR A C 1
ATOM 654 O O . THR A 1 85 ? 12.742 -5.964 3.681 1.00 89.31 85 THR A O 1
ATOM 657 N N . GLU A 1 86 ? 12.852 -7.857 4.876 1.00 85.94 86 GLU A N 1
ATOM 658 C CA . GLU A 1 86 ? 13.948 -7.428 5.765 1.00 85.94 86 GLU A CA 1
ATOM 659 C C . GLU A 1 86 ? 15.178 -6.877 5.019 1.00 85.94 86 GLU A C 1
ATOM 661 O O . GLU A 1 86 ? 15.816 -5.940 5.490 1.00 85.94 86 GLU A O 1
ATOM 666 N N . ASN A 1 87 ? 15.469 -7.381 3.817 1.00 87.56 87 ASN A N 1
ATOM 667 C CA . ASN A 1 87 ? 16.566 -6.911 2.966 1.00 87.56 87 ASN A CA 1
ATOM 668 C C . ASN A 1 87 ? 16.379 -5.488 2.404 1.00 87.56 87 ASN A C 1
ATOM 670 O O . ASN A 1 87 ? 17.346 -4.920 1.906 1.00 87.56 87 ASN A O 1
ATOM 674 N N . TYR A 1 88 ? 15.176 -4.911 2.471 1.00 87.75 88 TYR A N 1
ATOM 675 C CA . TYR A 1 88 ? 14.927 -3.517 2.084 1.00 87.75 88 TYR A CA 1
ATOM 676 C C . TYR A 1 88 ? 14.793 -2.581 3.287 1.00 87.75 88 TYR A C 1
ATOM 678 O O . TYR A 1 88 ? 14.589 -1.387 3.097 1.00 87.75 88 TYR A O 1
ATOM 686 N N . LEU A 1 89 ? 14.937 -3.072 4.525 1.00 82.19 89 LEU A N 1
ATOM 687 C CA . LEU A 1 89 ? 14.757 -2.247 5.725 1.00 82.19 89 LEU A CA 1
ATOM 688 C C . LEU A 1 89 ? 15.699 -1.036 5.755 1.00 82.19 89 LEU A C 1
ATOM 690 O O . LEU A 1 89 ? 15.275 0.066 6.096 1.00 82.19 89 LEU A O 1
ATOM 694 N N . GLU A 1 90 ? 16.951 -1.225 5.339 1.00 81.69 90 GLU A N 1
ATOM 695 C CA . GLU A 1 90 ? 17.944 -0.147 5.261 1.00 81.69 90 GLU A CA 1
ATOM 696 C C . GLU A 1 90 ? 17.562 0.945 4.248 1.00 81.69 90 GLU A C 1
ATOM 698 O O . GLU A 1 90 ? 17.973 2.092 4.407 1.00 81.69 90 GLU A O 1
ATOM 703 N N . GLN A 1 91 ? 16.741 0.617 3.244 1.00 81.31 91 GLN A N 1
ATOM 704 C CA . GLN A 1 91 ? 16.308 1.559 2.206 1.00 81.31 91 GLN A CA 1
ATOM 705 C C . GLN A 1 91 ? 15.217 2.513 2.696 1.00 81.31 91 GLN A C 1
ATOM 707 O O . GLN A 1 91 ? 15.101 3.617 2.176 1.00 81.31 91 GLN A O 1
ATOM 712 N N . VAL A 1 92 ? 14.425 2.097 3.690 1.00 79.25 92 VAL A N 1
ATOM 713 C CA . VAL A 1 92 ? 13.248 2.858 4.136 1.00 79.25 92 VAL A CA 1
ATOM 714 C C . VAL A 1 92 ? 13.587 3.837 5.266 1.00 79.25 92 VAL A C 1
ATOM 716 O O . VAL A 1 92 ? 12.806 4.733 5.549 1.00 79.25 92 VAL A O 1
ATOM 719 N N . GLN A 1 93 ? 14.756 3.694 5.906 1.00 77.19 93 GLN A N 1
ATOM 720 C CA . GLN A 1 93 ? 15.254 4.588 6.969 1.00 77.19 93 GLN A CA 1
ATOM 721 C C . GLN A 1 93 ? 14.262 4.823 8.130 1.00 77.19 93 GLN A C 1
ATOM 723 O O . GLN A 1 93 ? 14.285 5.866 8.783 1.00 77.19 93 GLN A O 1
ATOM 728 N N . VAL A 1 94 ? 13.402 3.840 8.413 1.00 73.25 94 VAL A N 1
ATOM 729 C CA . VAL A 1 94 ? 12.385 3.903 9.474 1.00 73.25 94 VAL A CA 1
ATOM 730 C C . VAL A 1 94 ? 12.723 3.011 10.660 1.00 73.25 94 VAL A C 1
ATOM 732 O O . VAL A 1 94 ? 13.336 1.951 10.519 1.00 73.25 94 VAL A O 1
ATOM 735 N N . TYR A 1 95 ? 12.243 3.410 11.839 1.00 71.25 95 TYR A N 1
ATOM 736 C CA . TYR A 1 95 ? 12.355 2.642 13.079 1.00 71.25 95 TYR A CA 1
ATOM 737 C C . TYR A 1 95 ? 10.961 2.246 13.587 1.00 71.25 95 TYR A C 1
ATOM 739 O O . TYR A 1 95 ? 10.449 2.857 14.527 1.00 71.25 95 TYR A O 1
ATOM 747 N N . PRO A 1 96 ? 10.319 1.230 12.977 1.00 72.06 96 PRO A N 1
ATOM 748 C CA . PRO A 1 96 ? 8.967 0.837 13.347 1.00 72.06 96 PRO A CA 1
ATOM 749 C C . PRO A 1 96 ? 8.888 0.397 14.820 1.00 72.06 96 PRO A C 1
ATOM 751 O O . PRO A 1 96 ? 9.798 -0.299 15.298 1.00 72.06 96 PRO A O 1
ATOM 754 N N . PRO A 1 97 ? 7.797 0.714 15.549 1.00 77.19 97 PRO A N 1
ATOM 755 C CA . PRO A 1 97 ? 7.597 0.275 16.928 1.00 77.19 97 PRO A CA 1
ATOM 756 C C . PRO A 1 97 ? 7.440 -1.253 17.006 1.00 77.19 97 PRO A C 1
ATOM 758 O O . PRO A 1 97 ? 6.334 -1.797 16.969 1.00 77.19 97 PRO A O 1
ATOM 761 N N . LYS A 1 98 ? 8.565 -1.973 17.135 1.00 77.19 98 LYS A N 1
ATOM 762 C CA . LYS A 1 98 ? 8.620 -3.447 17.051 1.00 77.19 98 LYS A CA 1
ATOM 763 C C . LYS A 1 98 ? 7.583 -4.139 17.938 1.00 77.19 98 LYS A C 1
ATOM 765 O O . LYS A 1 98 ? 6.943 -5.084 17.498 1.00 77.19 98 LYS A O 1
ATOM 770 N N . ALA A 1 99 ? 7.376 -3.654 19.164 1.00 82.94 99 ALA A N 1
ATOM 771 C CA . ALA A 1 99 ? 6.446 -4.266 20.115 1.00 82.94 99 ALA A CA 1
ATOM 772 C C . ALA A 1 99 ? 4.967 -4.185 19.690 1.00 82.94 99 ALA A C 1
ATOM 774 O O . ALA A 1 99 ? 4.188 -5.062 20.060 1.00 82.94 99 ALA A O 1
ATOM 775 N N . VAL A 1 100 ? 4.573 -3.148 18.945 1.00 87.50 100 VAL A N 1
ATOM 776 C CA . VAL A 1 100 ? 3.199 -2.983 18.444 1.00 87.50 100 VAL A CA 1
ATOM 777 C C . VAL A 1 100 ? 3.023 -3.815 17.180 1.00 87.50 100 VAL A C 1
ATOM 779 O O . VAL A 1 100 ? 2.119 -4.641 17.101 1.00 87.50 100 VAL A O 1
ATOM 782 N N . TYR A 1 101 ? 3.930 -3.669 16.218 1.00 89.62 101 TYR A N 1
ATOM 783 C CA . TYR A 1 101 ? 3.811 -4.316 14.910 1.00 89.62 101 TYR A CA 1
ATOM 784 C C . TYR A 1 101 ? 4.005 -5.830 14.952 1.00 89.62 101 TYR A C 1
ATOM 786 O O . TYR A 1 101 ? 3.332 -6.547 14.214 1.00 89.62 101 TYR A O 1
ATOM 794 N N . GLN A 1 102 ? 4.820 -6.338 15.878 1.00 85.31 102 GLN A N 1
ATOM 795 C CA . GLN A 1 102 ? 4.947 -7.780 16.092 1.00 85.31 102 GLN A CA 1
ATOM 796 C C . GLN A 1 102 ? 3.635 -8.425 16.562 1.00 85.31 102 GLN A C 1
ATOM 798 O O . GLN A 1 102 ? 3.414 -9.597 16.286 1.00 85.31 102 GLN A O 1
ATOM 803 N N . LYS A 1 103 ? 2.765 -7.677 17.256 1.00 85.00 103 LYS A N 1
ATOM 804 C CA . LYS A 1 103 ? 1.448 -8.170 17.692 1.00 85.00 103 LYS A CA 1
ATOM 805 C C . LYS A 1 103 ? 0.407 -8.145 16.577 1.00 85.00 103 LYS A C 1
ATOM 807 O O . LYS A 1 103 ? -0.611 -8.804 16.709 1.00 85.00 103 LYS A O 1
ATOM 812 N N . LEU A 1 104 ? 0.629 -7.343 15.538 1.00 89.62 104 LEU A N 1
ATOM 813 C CA . LEU A 1 104 ? -0.353 -7.111 14.481 1.00 89.62 104 LEU A CA 1
ATOM 814 C C . LEU A 1 104 ? -0.126 -7.977 13.260 1.00 89.62 104 LEU A C 1
ATOM 816 O O . LEU A 1 104 ? -1.098 -8.336 12.613 1.00 89.62 104 LEU A O 1
ATOM 820 N N . ILE A 1 105 ? 1.131 -8.259 12.913 1.00 86.44 105 ILE A N 1
ATOM 821 C CA . ILE A 1 105 ? 1.484 -8.795 11.593 1.00 86.44 105 ILE A CA 1
ATOM 822 C C . ILE A 1 105 ? 0.715 -10.073 11.231 1.00 86.44 105 ILE A C 1
ATOM 824 O O . ILE A 1 105 ? 0.285 -10.210 10.089 1.00 86.44 105 ILE A O 1
ATOM 828 N N . ASP A 1 106 ? 0.458 -10.944 12.209 1.00 87.31 106 ASP A N 1
ATOM 829 C CA . ASP A 1 106 ? -0.272 -12.203 12.013 1.00 87.31 106 ASP A CA 1
ATOM 830 C C . ASP A 1 106 ? -1.799 -12.011 11.888 1.00 87.31 106 ASP A C 1
ATOM 832 O O . ASP A 1 106 ? -2.506 -12.900 11.415 1.00 87.31 106 ASP A O 1
ATOM 836 N N . ASP A 1 107 ? -2.320 -10.851 12.294 1.00 91.69 107 ASP A N 1
ATOM 837 C CA . ASP A 1 107 ? -3.740 -10.490 12.240 1.00 91.69 107 ASP A CA 1
ATOM 838 C C . ASP A 1 107 ? -4.112 -9.627 11.026 1.00 91.69 107 ASP A C 1
ATOM 840 O O . ASP A 1 107 ? -5.303 -9.396 10.774 1.00 91.69 107 ASP A O 1
ATOM 844 N N . LEU A 1 108 ? -3.117 -9.145 10.279 1.00 95.75 108 LEU A N 1
ATOM 845 C CA . LEU A 1 108 ? -3.326 -8.341 9.083 1.00 95.75 108 LEU A CA 1
ATOM 846 C C . LEU A 1 108 ? -3.660 -9.208 7.866 1.00 95.75 108 LEU A C 1
ATOM 848 O O . LEU A 1 108 ? -3.157 -10.315 7.688 1.00 95.75 108 LEU A O 1
ATOM 852 N N . ILE A 1 109 ? -4.487 -8.661 6.979 1.00 97.00 109 ILE A N 1
ATOM 853 C CA . ILE A 1 109 ? -4.901 -9.312 5.740 1.00 97.00 109 ILE A CA 1
ATOM 854 C C . ILE A 1 109 ? -4.077 -8.741 4.579 1.00 97.00 109 ILE A C 1
ATOM 856 O O . ILE A 1 109 ? -4.100 -7.521 4.375 1.00 97.00 109 ILE A O 1
ATOM 860 N N . PRO A 1 110 ? -3.364 -9.586 3.807 1.00 96.88 110 PRO A N 1
ATOM 861 C CA . PRO A 1 110 ? -2.630 -9.138 2.632 1.00 96.88 110 PRO A CA 1
ATOM 862 C C . PRO A 1 110 ? -3.598 -8.716 1.526 1.00 96.88 110 PRO A C 1
ATOM 864 O O . PRO A 1 110 ? -4.512 -9.458 1.163 1.00 96.88 110 PRO A O 1
ATOM 867 N N . MET A 1 111 ? -3.361 -7.538 0.957 1.00 97.50 111 MET A N 1
ATOM 868 C CA . MET A 1 111 ? -4.153 -6.988 -0.145 1.00 97.50 111 MET A CA 1
ATOM 869 C C . MET A 1 111 ? -3.456 -7.131 -1.494 1.00 97.50 111 MET A C 1
ATOM 871 O O . MET A 1 111 ? -4.128 -7.141 -2.521 1.00 97.50 111 MET A O 1
ATOM 875 N N . GLY A 1 112 ? -2.131 -7.257 -1.505 1.00 97.12 112 GLY A N 1
ATOM 876 C CA . GLY A 1 112 ? -1.310 -7.377 -2.707 1.00 97.12 112 GLY A CA 1
ATOM 877 C C . GLY A 1 112 ? 0.010 -6.632 -2.553 1.00 97.12 112 GLY A C 1
ATOM 878 O O . GLY A 1 112 ? 0.383 -6.242 -1.443 1.00 97.12 112 GLY A O 1
ATOM 879 N N . TRP A 1 113 ? 0.700 -6.429 -3.672 1.00 97.31 113 TRP A N 1
ATOM 880 C CA . TRP A 1 113 ? 2.004 -5.772 -3.709 1.00 97.31 113 TRP A CA 1
ATOM 881 C C . TRP A 1 113 ? 1.980 -4.502 -4.560 1.00 97.31 113 TRP A C 1
ATOM 883 O O . TRP A 1 113 ? 1.456 -4.496 -5.672 1.00 97.31 113 TRP A O 1
ATOM 893 N N . ASP A 1 114 ? 2.577 -3.446 -4.024 1.00 95.88 114 ASP A N 1
ATOM 894 C CA . ASP A 1 114 ? 2.907 -2.191 -4.698 1.00 95.88 114 ASP A CA 1
ATOM 895 C C . ASP A 1 114 ? 4.437 -2.098 -4.864 1.00 95.88 114 ASP A C 1
ATOM 897 O O . ASP A 1 114 ? 5.183 -2.929 -4.338 1.00 95.88 114 ASP A O 1
ATOM 901 N N . ILE A 1 115 ? 4.914 -1.089 -5.585 1.00 95.31 115 ILE A N 1
ATOM 902 C CA . ILE A 1 115 ? 6.332 -0.833 -5.831 1.00 95.31 115 ILE A CA 1
ATOM 903 C C . ILE A 1 115 ? 6.660 0.573 -5.367 1.00 95.31 115 ILE A C 1
ATOM 905 O O . ILE A 1 115 ? 5.988 1.529 -5.751 1.00 95.31 115 ILE A O 1
ATOM 909 N N . SER A 1 116 ? 7.737 0.706 -4.600 1.00 93.69 116 SER A N 1
ATOM 910 C CA . SER A 1 116 ? 8.207 1.995 -4.112 1.00 93.69 116 SER A CA 1
ATOM 911 C C . SER A 1 116 ? 9.722 2.122 -4.196 1.00 93.69 116 SER A C 1
ATOM 913 O O . SER A 1 116 ? 10.431 1.128 -4.319 1.00 93.69 116 SER A O 1
ATOM 915 N N . THR A 1 117 ? 10.219 3.349 -4.080 1.00 90.06 117 THR A N 1
ATOM 916 C CA . THR A 1 117 ? 11.631 3.639 -3.790 1.00 90.06 117 THR A CA 1
ATOM 917 C C . THR A 1 117 ? 11.783 4.583 -2.587 1.00 90.06 117 THR A C 1
ATOM 919 O O . THR A 1 117 ? 10.803 5.181 -2.118 1.00 90.06 117 THR A O 1
ATOM 922 N N . GLY A 1 118 ? 13.010 4.681 -2.061 1.00 82.38 118 GLY A N 1
ATOM 923 C CA . GLY A 1 118 ? 13.384 5.477 -0.890 1.00 82.38 118 GLY A CA 1
ATOM 924 C C . GLY A 1 118 ? 12.571 5.116 0.353 1.00 82.38 118 GLY A C 1
ATOM 925 O O . GLY A 1 118 ? 12.228 3.958 0.578 1.00 82.38 118 GLY A O 1
ATOM 926 N N . ASN A 1 119 ? 12.169 6.122 1.129 1.00 71.50 119 ASN A N 1
ATOM 927 C CA . ASN A 1 119 ? 11.375 5.919 2.348 1.00 71.50 119 ASN A CA 1
ATOM 928 C C . ASN A 1 119 ? 9.905 5.534 2.078 1.00 71.50 119 ASN A C 1
ATOM 930 O O . ASN A 1 119 ? 9.104 5.384 3.000 1.00 71.50 119 ASN A O 1
ATOM 934 N N . GLY A 1 120 ? 9.515 5.317 0.820 1.00 68.12 120 GLY A N 1
ATOM 935 C CA . GLY A 1 120 ? 8.114 5.100 0.458 1.00 68.12 120 GLY A CA 1
ATOM 936 C C . GLY A 1 120 ? 7.468 6.201 -0.352 1.00 68.12 120 GLY A C 1
ATOM 937 O O . GLY A 1 120 ? 6.289 6.103 -0.666 1.00 68.12 120 GLY A O 1
ATOM 938 N N . TRP A 1 121 ? 8.204 7.278 -0.611 1.00 69.19 121 TRP A N 1
ATOM 939 C CA . TRP A 1 121 ? 7.618 8.533 -1.073 1.00 69.19 121 TRP A CA 1
ATOM 940 C C . TRP A 1 121 ? 7.277 8.519 -2.563 1.00 69.19 121 TRP A C 1
ATOM 942 O O . TRP A 1 121 ? 6.396 9.253 -2.997 1.00 69.19 121 TRP A O 1
ATOM 952 N N . LEU A 1 122 ? 7.935 7.658 -3.342 1.00 82.25 122 LEU A N 1
ATOM 953 C CA . LEU A 1 122 ? 7.630 7.461 -4.755 1.00 82.25 122 LEU A CA 1
ATOM 954 C C . LEU A 1 122 ? 7.103 6.045 -4.964 1.00 82.25 122 LEU A C 1
ATOM 956 O O . LEU A 1 122 ? 7.863 5.087 -4.830 1.00 82.25 122 LEU A O 1
ATOM 960 N N . SER A 1 123 ? 5.825 5.924 -5.332 1.00 87.88 123 SER A N 1
ATOM 961 C CA . SER A 1 123 ? 5.270 4.684 -5.888 1.00 87.88 123 SER A CA 1
ATOM 962 C C . SER A 1 123 ? 5.454 4.653 -7.401 1.00 87.88 123 SER A C 1
ATOM 964 O O . SER A 1 123 ? 5.306 5.682 -8.074 1.00 87.88 123 SER A O 1
ATOM 966 N N . ALA A 1 124 ? 5.725 3.464 -7.941 1.00 88.62 124 ALA A N 1
ATOM 967 C CA . ALA A 1 124 ? 5.833 3.262 -9.382 1.00 88.62 124 ALA A CA 1
ATOM 968 C C . ALA A 1 124 ? 4.500 3.516 -10.098 1.00 88.62 124 ALA A C 1
ATOM 970 O O . ALA A 1 124 ? 4.513 3.903 -11.258 1.00 88.62 124 ALA A O 1
ATOM 971 N N . SER A 1 125 ? 3.364 3.380 -9.405 1.00 84.25 125 SER A N 1
ATOM 972 C CA . SER A 1 125 ? 2.045 3.706 -9.964 1.00 84.25 125 SER A CA 1
ATOM 973 C C . SER A 1 125 ? 1.909 5.177 -10.388 1.00 84.25 125 SER A C 1
ATOM 975 O O . SER A 1 125 ? 1.095 5.489 -11.250 1.00 84.25 125 SER A O 1
ATOM 977 N N . CYS A 1 126 ? 2.720 6.081 -9.827 1.00 86.31 126 CYS A N 1
ATOM 978 C CA . CYS A 1 126 ? 2.695 7.509 -10.165 1.00 86.31 126 CYS A CA 1
ATOM 979 C C . CYS A 1 126 ? 3.963 7.992 -10.873 1.00 86.31 126 CYS A C 1
ATOM 981 O O . CYS A 1 126 ? 3.906 8.931 -11.660 1.00 86.31 126 CYS A O 1
ATOM 983 N N . HIS A 1 127 ? 5.110 7.391 -10.555 1.00 88.62 127 HIS A N 1
ATOM 984 C CA . HIS A 1 127 ? 6.425 7.898 -10.960 1.00 88.62 127 HIS A CA 1
ATOM 985 C C . HIS A 1 127 ? 7.244 6.878 -11.754 1.00 88.62 127 HIS A C 1
ATOM 987 O O . HIS A 1 127 ? 8.405 7.138 -12.061 1.00 88.62 127 HIS A O 1
ATOM 993 N N . GLY A 1 128 ? 6.676 5.708 -12.041 1.00 91.50 128 GLY A N 1
ATOM 994 C CA . GLY A 1 128 ? 7.38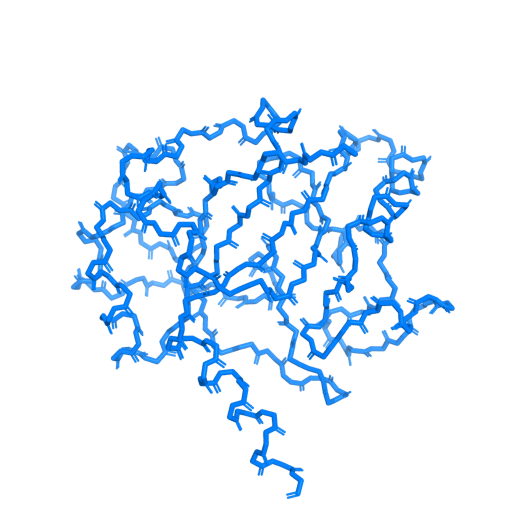8 4.605 -12.660 1.00 91.50 128 GLY A CA 1
ATOM 995 C C . GLY A 1 128 ? 6.554 3.837 -13.674 1.00 91.50 128 GLY A C 1
ATOM 996 O O . GLY A 1 128 ? 5.523 4.293 -14.164 1.00 91.50 128 GLY A O 1
ATOM 997 N N . CYS A 1 129 ? 7.038 2.649 -14.010 1.00 93.62 129 CYS A N 1
ATOM 998 C CA . CYS A 1 129 ? 6.317 1.691 -14.828 1.00 93.62 129 CYS A CA 1
ATOM 999 C C . CYS A 1 129 ? 5.394 0.855 -13.940 1.00 93.62 129 CYS A C 1
ATOM 1001 O O . CYS A 1 129 ? 5.864 0.181 -13.016 1.00 93.62 129 CYS A O 1
ATOM 1003 N N . PHE A 1 130 ? 4.101 0.862 -14.258 1.00 95.38 130 PHE A N 1
ATOM 1004 C CA . PHE A 1 130 ? 3.077 0.065 -13.594 1.00 95.38 130 PHE A CA 1
ATOM 1005 C C . PHE A 1 130 ? 2.011 -0.376 -14.618 1.00 95.38 130 PHE A C 1
ATOM 1007 O O . PHE A 1 130 ? 1.732 0.395 -15.538 1.00 95.38 130 PHE A O 1
ATOM 1014 N N . PRO A 1 131 ? 1.401 -1.572 -14.490 1.00 95.38 131 PRO A N 1
ATOM 1015 C CA . PRO A 1 131 ? 0.498 -2.097 -15.524 1.00 95.38 131 PRO A CA 1
ATOM 1016 C C . PRO A 1 131 ? -0.821 -1.341 -15.700 1.00 95.38 131 PRO A C 1
ATOM 1018 O O . PRO A 1 131 ? -1.490 -1.496 -16.723 1.00 95.38 131 PRO A O 1
ATOM 1021 N N . ILE A 1 132 ? -1.228 -0.562 -14.696 1.00 95.69 132 ILE A N 1
ATOM 1022 C CA . ILE A 1 132 ? -2.480 0.198 -14.697 1.00 95.69 132 ILE A CA 1
ATOM 1023 C C . ILE A 1 132 ? -2.251 1.644 -14.258 1.00 95.69 132 ILE A C 1
ATOM 1025 O O . ILE A 1 132 ? -1.361 1.920 -13.455 1.00 95.69 132 ILE A O 1
ATOM 1029 N N . ASP A 1 133 ? -3.096 2.552 -14.737 1.00 94.75 133 ASP A N 1
ATOM 1030 C CA . ASP A 1 133 ? -3.158 3.930 -14.251 1.00 94.75 133 ASP A CA 1
ATOM 1031 C C . ASP A 1 133 ? -3.959 3.965 -12.933 1.00 94.75 133 ASP A C 1
ATOM 1033 O O . ASP A 1 133 ? -5.126 3.556 -12.922 1.00 94.75 133 ASP A O 1
ATOM 1037 N N . PRO A 1 134 ? -3.393 4.438 -11.808 1.00 93.06 134 PRO A N 1
ATOM 1038 C CA . PRO A 1 134 ? -4.097 4.448 -10.525 1.00 93.06 134 PRO A CA 1
ATOM 1039 C C . PRO A 1 134 ? -5.209 5.511 -10.431 1.00 93.06 134 PRO A C 1
ATOM 1041 O O . PRO A 1 134 ? -6.032 5.449 -9.518 1.00 93.06 134 PRO A O 1
ATOM 1044 N N . TYR A 1 135 ? -5.255 6.480 -11.348 1.00 93.50 135 TYR A N 1
ATOM 1045 C CA . TYR A 1 135 ? -6.214 7.587 -11.362 1.00 93.50 135 TYR A CA 1
ATOM 1046 C C . TYR A 1 135 ? -7.370 7.371 -12.335 1.00 93.50 135 TYR A C 1
ATOM 1048 O O . TYR A 1 135 ? -8.463 7.893 -12.105 1.00 93.50 135 TYR A O 1
ATOM 1056 N N . THR A 1 136 ? -7.165 6.590 -13.398 1.00 95.06 136 THR A N 1
ATOM 1057 C CA . THR A 1 136 ? -8.232 6.244 -14.357 1.00 95.06 136 THR A CA 1
ATOM 1058 C C . THR A 1 136 ? -8.653 4.774 -14.293 1.00 95.06 136 THR A C 1
ATOM 1060 O O . THR A 1 136 ? -9.771 4.427 -14.688 1.00 95.06 136 THR A O 1
ATOM 1063 N N . GLY A 1 137 ? -7.794 3.899 -13.766 1.00 93.94 137 GLY A N 1
ATOM 1064 C CA . GLY A 1 137 ? -7.957 2.448 -13.820 1.00 93.94 137 GLY A CA 1
ATOM 1065 C C . GLY A 1 137 ? -7.736 1.866 -15.219 1.00 93.94 137 GLY A C 1
ATOM 1066 O O . GLY A 1 137 ? -8.104 0.715 -15.454 1.00 93.94 137 GLY A O 1
ATOM 1067 N N . ASP A 1 138 ? -7.210 2.649 -16.167 1.00 95.81 138 ASP A N 1
ATOM 1068 C CA . ASP A 1 138 ? -6.876 2.169 -17.506 1.00 95.81 138 ASP A CA 1
ATOM 1069 C C . ASP A 1 138 ? -5.723 1.166 -17.461 1.00 95.81 138 ASP A C 1
ATOM 1071 O O . ASP A 1 138 ? -4.787 1.296 -16.677 1.00 95.81 138 ASP A O 1
ATOM 1075 N N . GLU A 1 139 ? -5.798 0.154 -18.321 1.00 96.12 139 GLU A N 1
ATOM 1076 C CA . GLU A 1 139 ? -4.714 -0.801 -18.526 1.00 96.12 139 GLU A CA 1
ATOM 1077 C C . GLU A 1 139 ? -3.683 -0.137 -19.444 1.00 96.12 139 GLU A C 1
ATOM 1079 O O . GLU A 1 139 ? -4.013 0.256 -20.565 1.00 96.12 139 GLU A O 1
ATOM 1084 N N . ILE A 1 140 ? -2.461 0.045 -18.944 1.00 92.88 140 ILE A N 1
ATOM 1085 C CA . ILE A 1 140 ? -1.379 0.745 -19.651 1.00 92.88 140 ILE A CA 1
ATOM 1086 C C . ILE A 1 140 ? -0.520 -0.256 -20.429 1.00 92.88 140 ILE A C 1
ATOM 1088 O O . ILE A 1 140 ? -0.001 0.069 -21.499 1.00 92.88 140 ILE A O 1
ATOM 1092 N N . ASP A 1 141 ? -0.378 -1.480 -19.915 1.00 92.12 141 ASP A N 1
ATOM 1093 C CA . ASP A 1 141 ? 0.393 -2.530 -20.570 1.00 92.12 141 ASP A CA 1
ATOM 1094 C C . ASP A 1 141 ? -0.292 -3.909 -20.528 1.00 92.12 141 ASP A C 1
ATOM 1096 O O . ASP A 1 141 ? -1.326 -4.121 -19.892 1.00 92.12 141 ASP A O 1
ATOM 1100 N N . GLN A 1 142 ? 0.301 -4.863 -21.252 1.00 90.62 142 GLN A N 1
ATOM 1101 C CA . GLN A 1 142 ? -0.221 -6.222 -21.444 1.00 90.62 142 GLN A CA 1
ATOM 1102 C C . GLN A 1 142 ? -0.271 -7.087 -20.170 1.00 90.62 142 GLN A C 1
ATOM 1104 O O . GLN A 1 142 ? -0.768 -8.207 -20.230 1.00 90.62 142 GLN A O 1
ATOM 1109 N N . HIS A 1 143 ? 0.286 -6.621 -19.052 1.00 94.19 143 HIS A N 1
ATOM 1110 C CA . HIS A 1 143 ? 0.375 -7.343 -17.785 1.00 94.19 143 HIS A CA 1
ATOM 1111 C C . HIS A 1 143 ? -0.657 -6.865 -16.750 1.00 94.19 143 HIS A C 1
ATOM 1113 O O . HIS A 1 143 ? -0.554 -7.193 -15.565 1.00 94.19 143 HIS A O 1
ATOM 1119 N N . ALA A 1 144 ? -1.671 -6.102 -17.171 1.00 95.19 144 ALA A N 1
ATOM 1120 C CA . ALA A 1 144 ? -2.770 -5.665 -16.308 1.00 95.19 144 ALA A CA 1
ATOM 1121 C C . ALA A 1 144 ? -3.580 -6.827 -15.688 1.00 95.19 144 ALA A C 1
ATOM 1123 O O . ALA A 1 144 ? -4.230 -6.659 -14.650 1.00 95.19 144 ALA A O 1
ATOM 1124 N N . ASP A 1 145 ? -3.503 -8.026 -16.270 1.00 95.19 145 ASP A N 1
ATOM 1125 C CA . ASP A 1 145 ? -4.063 -9.271 -15.732 1.00 95.19 145 ASP A CA 1
ATOM 1126 C C . ASP A 1 145 ? -3.386 -9.722 -14.424 1.00 95.19 145 ASP A C 1
ATOM 1128 O O . ASP A 1 145 ? -3.999 -10.413 -13.609 1.00 95.19 145 ASP A O 1
ATOM 1132 N N . LYS A 1 146 ? -2.151 -9.270 -14.173 1.00 96.50 146 LYS A N 1
ATOM 1133 C CA . LYS A 1 146 ? -1.399 -9.512 -12.930 1.00 96.50 146 LYS A CA 1
ATOM 1134 C C . LYS A 1 146 ? -1.802 -8.594 -11.781 1.00 96.50 146 LYS A C 1
ATOM 1136 O O . LYS A 1 146 ? -1.348 -8.783 -10.647 1.00 96.50 146 LYS A O 1
ATOM 1141 N N . ILE A 1 147 ? -2.637 -7.600 -12.061 1.00 97.19 147 ILE A N 1
ATOM 1142 C CA . ILE A 1 147 ? -3.168 -6.682 -11.065 1.00 97.19 147 ILE A CA 1
ATOM 1143 C C . ILE A 1 147 ? -4.502 -7.214 -10.555 1.00 97.19 147 ILE A C 1
ATOM 1145 O O . ILE A 1 147 ? -5.362 -7.651 -11.320 1.00 97.19 147 ILE A O 1
ATOM 1149 N N . ASN A 1 148 ? -4.705 -7.154 -9.246 1.00 96.38 148 ASN A N 1
ATOM 1150 C CA . ASN A 1 148 ? -5.880 -7.677 -8.578 1.00 96.38 148 ASN A CA 1
ATOM 1151 C C . ASN A 1 148 ? -7.005 -6.640 -8.450 1.00 96.38 148 ASN A C 1
ATOM 1153 O O . ASN A 1 148 ? -6.909 -5.492 -8.896 1.00 96.38 148 ASN A O 1
ATOM 1157 N N . LYS A 1 149 ? -8.107 -7.044 -7.813 1.00 95.62 149 LYS A N 1
ATOM 1158 C CA . LYS A 1 149 ? -9.273 -6.175 -7.575 1.00 95.62 149 LYS A CA 1
ATOM 1159 C C . LYS A 1 149 ? -8.988 -4.956 -6.685 1.00 95.62 149 LYS A C 1
ATOM 1161 O O . LYS A 1 149 ? -9.847 -4.088 -6.565 1.00 95.62 149 LYS A O 1
ATOM 1166 N N . PHE A 1 150 ? -7.818 -4.914 -6.053 1.00 96.38 150 PHE A N 1
ATOM 1167 C CA . PHE A 1 150 ? -7.342 -3.831 -5.202 1.00 96.38 150 PHE A CA 1
ATOM 1168 C C . PHE A 1 150 ? -6.318 -2.912 -5.899 1.00 96.38 150 PHE A C 1
ATOM 1170 O O . PHE A 1 150 ? -5.711 -2.071 -5.244 1.00 96.38 150 PHE A O 1
ATOM 1177 N N . GLY A 1 151 ? -6.098 -3.071 -7.211 1.00 95.44 151 GLY A N 1
ATOM 1178 C CA . GLY A 1 151 ? -5.126 -2.256 -7.950 1.00 95.44 151 GLY A CA 1
ATOM 1179 C C . GLY A 1 151 ? -3.662 -2.608 -7.659 1.00 95.44 151 GLY A C 1
ATOM 1180 O O . GLY A 1 151 ?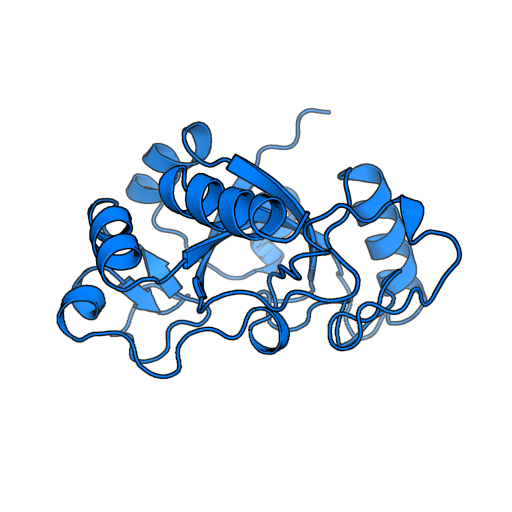 -2.774 -1.836 -7.993 1.00 95.44 151 GLY A O 1
ATOM 1181 N N . LEU A 1 152 ? -3.405 -3.774 -7.059 1.00 97.19 152 LEU A N 1
ATOM 1182 C CA . LEU A 1 152 ? -2.079 -4.230 -6.634 1.00 97.19 152 LEU A CA 1
ATOM 1183 C C . LEU A 1 152 ? -1.673 -5.517 -7.356 1.00 97.19 152 LEU A C 1
ATOM 1185 O O . LEU A 1 152 ? -2.538 -6.293 -7.760 1.00 97.19 152 LEU A O 1
ATOM 1189 N N . PHE A 1 153 ? -0.377 -5.811 -7.456 1.00 97.94 153 PHE A N 1
ATOM 1190 C CA . PHE A 1 153 ? 0.085 -7.103 -7.971 1.00 97.94 153 PHE A CA 1
ATOM 1191 C C . PHE A 1 153 ? -0.412 -8.264 -7.098 1.00 97.94 153 PHE A C 1
ATOM 1193 O O . PHE A 1 153 ? -0.361 -8.199 -5.864 1.00 97.94 153 PHE A O 1
ATOM 1200 N N . PHE A 1 154 ? -0.860 -9.352 -7.737 1.00 95.38 154 PHE A N 1
ATOM 1201 C CA . PHE A 1 154 ? -1.268 -10.580 -7.041 1.00 95.38 154 PHE A CA 1
ATOM 1202 C C . PHE A 1 154 ? -0.104 -11.256 -6.316 1.00 95.38 154 PHE A C 1
ATOM 1204 O O . PHE A 1 154 ? -0.276 -11.755 -5.202 1.00 95.38 154 PHE A O 1
ATOM 1211 N N . THR A 1 155 ? 1.066 -11.298 -6.953 1.00 96.31 155 THR A N 1
ATOM 1212 C CA . THR A 1 155 ? 2.219 -12.064 -6.478 1.00 96.31 155 THR A CA 1
ATOM 1213 C C . THR A 1 155 ? 3.429 -11.164 -6.254 1.00 96.31 155 THR A C 1
ATOM 1215 O O . THR A 1 155 ? 3.593 -10.129 -6.903 1.00 96.31 155 THR A O 1
ATOM 1218 N N . LEU A 1 156 ? 4.294 -11.577 -5.325 1.00 95.50 156 LEU A N 1
ATOM 1219 C CA . LEU A 1 156 ? 5.573 -10.910 -5.091 1.00 95.50 156 LEU A CA 1
ATOM 1220 C C . LEU A 1 156 ? 6.483 -11.006 -6.323 1.00 95.50 156 LEU A C 1
ATOM 1222 O O . LEU A 1 156 ? 7.181 -10.049 -6.633 1.00 95.50 156 LEU A O 1
ATOM 1226 N N . ASP A 1 157 ? 6.460 -12.131 -7.036 1.00 95.75 157 ASP A N 1
ATOM 1227 C CA . ASP A 1 157 ? 7.343 -12.373 -8.182 1.00 95.75 157 ASP A CA 1
ATOM 1228 C C . ASP A 1 157 ? 7.033 -11.428 -9.354 1.00 95.75 157 ASP A C 1
ATOM 1230 O O . ASP A 1 157 ? 7.945 -10.873 -9.975 1.00 95.75 157 ASP A O 1
ATOM 1234 N N . ASP A 1 158 ? 5.748 -11.174 -9.616 1.00 96.00 158 ASP A N 1
ATOM 1235 C CA . ASP A 1 158 ? 5.327 -10.196 -10.622 1.00 96.00 158 ASP A CA 1
ATOM 1236 C C . ASP A 1 158 ? 5.747 -8.776 -10.230 1.00 96.00 158 ASP A C 1
ATOM 1238 O O . ASP A 1 158 ? 6.282 -8.032 -11.054 1.00 96.00 158 ASP A O 1
ATOM 1242 N N . CYS A 1 159 ? 5.583 -8.433 -8.950 1.00 96.56 159 CYS A N 1
ATOM 1243 C CA . CYS A 1 159 ? 6.012 -7.150 -8.407 1.00 96.56 159 CYS A CA 1
ATOM 1244 C C . CYS A 1 159 ? 7.536 -6.965 -8.527 1.00 96.56 159 CYS A C 1
ATOM 1246 O O . CYS A 1 159 ? 8.003 -5.949 -9.038 1.00 96.56 159 CYS A O 1
ATOM 1248 N N . LEU A 1 160 ? 8.326 -7.980 -8.159 1.00 95.81 160 LEU A N 1
ATOM 1249 C CA . LEU A 1 160 ? 9.787 -7.976 -8.285 1.00 95.81 160 LEU A CA 1
ATOM 1250 C C . LEU A 1 160 ? 10.252 -7.829 -9.736 1.00 95.81 160 LEU A C 1
ATOM 1252 O O . LEU A 1 160 ? 11.236 -7.135 -9.994 1.00 95.81 160 LEU A O 1
ATOM 1256 N N . THR A 1 161 ? 9.545 -8.449 -10.682 1.00 96.25 161 THR A N 1
ATOM 1257 C CA . THR A 1 161 ? 9.828 -8.289 -12.114 1.00 96.25 161 THR A CA 1
ATOM 1258 C C . THR A 1 161 ? 9.685 -6.822 -12.522 1.00 96.25 161 THR A C 1
ATOM 1260 O O . THR A 1 161 ? 10.580 -6.262 -13.152 1.00 96.25 161 THR A O 1
ATOM 1263 N N . TYR A 1 162 ? 8.621 -6.153 -12.075 1.00 96.62 162 TYR A N 1
ATOM 1264 C CA . TYR A 1 162 ? 8.442 -4.725 -12.333 1.00 96.62 162 TYR A CA 1
ATOM 1265 C C . TYR A 1 162 ? 9.418 -3.838 -11.556 1.00 96.62 162 TYR A C 1
ATOM 1267 O O . TYR A 1 162 ? 9.821 -2.796 -12.074 1.00 96.62 162 TYR A O 1
ATOM 1275 N N . CYS A 1 163 ? 9.868 -4.233 -10.361 1.00 96.19 163 CYS A N 1
ATOM 1276 C CA . CYS A 1 163 ? 10.975 -3.550 -9.691 1.00 96.19 163 CYS A CA 1
ATOM 1277 C C . CYS A 1 163 ? 12.236 -3.574 -10.565 1.00 96.19 163 CYS A C 1
ATOM 1279 O O . CYS A 1 163 ? 12.904 -2.554 -10.703 1.00 96.19 163 CYS A O 1
ATOM 1281 N N . GLN A 1 164 ? 12.564 -4.710 -11.190 1.00 96.69 164 GLN A N 1
ATOM 1282 C CA . GLN A 1 164 ? 13.712 -4.814 -12.101 1.00 96.69 164 GLN A CA 1
ATOM 1283 C C . GLN A 1 164 ? 13.539 -3.929 -13.339 1.00 96.69 164 GLN A C 1
ATOM 1285 O O . GLN A 1 164 ? 14.473 -3.219 -13.710 1.00 96.69 164 GLN A O 1
ATOM 1290 N N . THR A 1 165 ? 12.344 -3.910 -13.933 1.00 96.38 165 THR A N 1
ATOM 1291 C CA . THR A 1 165 ? 12.017 -3.012 -15.048 1.00 96.38 165 THR A CA 1
ATOM 1292 C C . THR A 1 165 ? 12.222 -1.548 -14.666 1.00 96.38 165 THR A C 1
ATOM 1294 O O . THR A 1 165 ? 12.940 -0.835 -15.362 1.00 96.38 165 THR A O 1
ATOM 1297 N N . ASN A 1 166 ? 11.673 -1.110 -13.530 1.00 96.81 166 ASN A N 1
ATOM 1298 C CA . ASN A 1 166 ? 11.844 0.258 -13.039 1.00 96.81 166 ASN A CA 1
ATOM 1299 C C . ASN A 1 166 ? 13.317 0.586 -12.745 1.00 96.81 166 ASN A C 1
ATOM 1301 O O . ASN A 1 166 ? 13.795 1.637 -13.152 1.00 96.81 166 ASN A O 1
ATOM 1305 N N . ASN A 1 167 ? 14.070 -0.326 -12.122 1.00 96.00 167 ASN A N 1
ATOM 1306 C CA . ASN A 1 167 ? 15.507 -0.143 -11.878 1.00 96.00 167 ASN A CA 1
ATOM 1307 C C . ASN A 1 167 ? 16.328 -0.032 -13.175 1.00 96.00 167 ASN A C 1
ATOM 1309 O O . ASN A 1 167 ? 17.359 0.636 -13.188 1.00 96.00 167 ASN A O 1
ATOM 1313 N N . SER A 1 168 ? 15.894 -0.682 -14.259 1.00 97.06 168 SER A N 1
ATOM 1314 C CA . SER A 1 168 ? 16.556 -0.592 -15.564 1.00 97.06 168 SER A CA 1
ATOM 1315 C C . SER A 1 168 ? 16.180 0.669 -16.339 1.00 97.06 168 SER A C 1
ATOM 1317 O O . SER A 1 168 ? 17.021 1.195 -17.064 1.00 97.06 168 SER A O 1
ATOM 1319 N N . LEU A 1 169 ? 14.919 1.103 -16.261 1.00 95.62 169 LEU A N 1
ATOM 1320 C CA . LEU A 1 169 ? 14.395 2.220 -17.053 1.00 95.62 169 LEU A CA 1
ATOM 1321 C C . LEU A 1 169 ? 14.540 3.573 -16.350 1.00 95.62 169 LEU A C 1
ATOM 1323 O O . LEU A 1 169 ? 14.621 4.590 -17.029 1.00 95.62 169 LEU A O 1
ATOM 1327 N N . ILE A 1 170 ? 14.576 3.574 -15.015 1.00 95.00 170 ILE A N 1
ATOM 1328 C CA . ILE A 1 170 ? 14.615 4.765 -14.155 1.00 95.00 170 ILE A CA 1
ATOM 1329 C C . ILE A 1 170 ? 15.695 4.573 -13.067 1.00 95.00 170 ILE A C 1
ATOM 1331 O O . ILE A 1 170 ? 15.389 4.505 -11.866 1.00 95.00 170 ILE A O 1
ATOM 1335 N N . PRO A 1 171 ? 16.972 4.392 -13.464 1.00 93.50 171 PRO A N 1
ATOM 1336 C CA . PRO A 1 171 ? 18.061 4.069 -12.543 1.00 93.50 171 PRO A CA 1
ATOM 1337 C C . PRO A 1 171 ? 18.365 5.182 -11.527 1.00 93.50 171 PRO A C 1
ATOM 1339 O O . PRO A 1 171 ? 18.876 4.896 -10.448 1.00 93.50 171 PRO A O 1
ATOM 1342 N N . GLU A 1 172 ? 18.034 6.439 -11.824 1.00 92.56 172 GLU A N 1
ATOM 1343 C CA . GLU A 1 172 ? 18.199 7.589 -10.925 1.00 92.56 172 GLU A CA 1
ATOM 1344 C C . GLU A 1 172 ? 17.327 7.515 -9.662 1.00 92.56 172 GLU A C 1
ATOM 1346 O O . GLU A 1 172 ? 17.585 8.214 -8.682 1.00 92.56 172 GLU A O 1
ATOM 1351 N N . HIS A 1 173 ? 16.300 6.665 -9.682 1.00 90.81 173 HIS A N 1
ATOM 1352 C CA . HIS A 1 173 ? 15.389 6.425 -8.566 1.00 90.81 173 HIS A CA 1
ATOM 1353 C C . HIS A 1 173 ? 15.549 5.022 -7.973 1.00 90.81 173 HIS A C 1
ATOM 1355 O O . HIS A 1 173 ? 14.767 4.622 -7.116 1.00 90.81 173 HIS A O 1
ATOM 1361 N N . ALA A 1 174 ? 16.564 4.268 -8.393 1.00 91.12 174 ALA A N 1
ATOM 1362 C CA . ALA A 1 174 ? 16.874 2.977 -7.800 1.00 91.12 174 ALA A CA 1
ATOM 1363 C C . ALA A 1 174 ? 17.381 3.121 -6.339 1.00 91.12 174 ALA A C 1
ATOM 1365 O O . ALA A 1 174 ? 18.035 4.114 -6.012 1.00 91.12 174 ALA A O 1
ATOM 1366 N N . PRO A 1 175 ? 17.150 2.120 -5.466 1.00 92.31 175 PRO A N 1
ATOM 1367 C CA . PRO A 1 175 ? 16.455 0.872 -5.757 1.00 92.31 175 PRO A CA 1
ATOM 1368 C C . PRO A 1 175 ? 14.932 0.999 -5.630 1.00 92.31 175 PRO A C 1
ATOM 1370 O O . PRO A 1 175 ? 14.405 1.379 -4.589 1.00 92.31 175 PRO A O 1
ATOM 1373 N N . TRP A 1 176 ? 14.223 0.558 -6.663 1.00 94.62 176 TRP A N 1
ATOM 1374 C CA . TRP A 1 176 ? 12.810 0.209 -6.580 1.00 94.62 176 TRP A CA 1
ATOM 1375 C C . TRP A 1 176 ? 12.659 -1.168 -5.936 1.00 94.62 176 TRP A C 1
ATOM 1377 O O . TRP A 1 176 ? 13.360 -2.116 -6.312 1.00 94.62 176 TRP A O 1
ATOM 1387 N N . PHE A 1 177 ? 11.736 -1.288 -4.987 1.00 94.19 177 PHE A N 1
ATOM 1388 C CA . PHE A 1 177 ? 11.510 -2.496 -4.201 1.00 94.19 177 PHE A CA 1
ATOM 1389 C C . PHE A 1 177 ? 10.014 -2.740 -3.934 1.00 94.19 177 PHE A C 1
ATOM 1391 O O . PHE A 1 177 ? 9.210 -1.802 -3.958 1.00 94.19 177 PHE A O 1
ATOM 1398 N N . PRO A 1 178 ? 9.621 -4.003 -3.689 1.00 95.25 178 PRO A N 1
ATOM 1399 C CA . PRO A 1 178 ? 8.236 -4.363 -3.431 1.00 95.25 178 PRO A CA 1
ATOM 1400 C C . PRO A 1 178 ? 7.792 -3.918 -2.033 1.00 95.25 178 PRO A C 1
ATOM 1402 O O . PRO A 1 178 ? 8.510 -4.086 -1.044 1.00 95.25 178 PRO A O 1
ATOM 1405 N N . VAL A 1 179 ? 6.563 -3.419 -1.945 1.00 95.12 179 VAL A N 1
ATOM 1406 C CA . VAL A 1 179 ? 5.872 -3.076 -0.700 1.00 95.12 179 VAL A CA 1
ATOM 1407 C C . VAL A 1 179 ? 4.575 -3.874 -0.637 1.00 95.12 179 VAL A C 1
ATOM 1409 O O . VAL A 1 179 ? 3.681 -3.701 -1.458 1.00 95.12 179 VAL A O 1
ATOM 1412 N N . GLY A 1 180 ? 4.450 -4.757 0.346 1.00 95.56 180 GLY A N 1
ATOM 1413 C CA . GLY A 1 180 ? 3.199 -5.449 0.628 1.00 95.56 180 GLY A CA 1
ATOM 1414 C C . GLY A 1 180 ? 2.201 -4.496 1.279 1.00 95.56 180 GLY A C 1
ATOM 1415 O O . GLY A 1 180 ? 2.521 -3.853 2.280 1.00 95.56 180 GLY A O 1
ATOM 1416 N N . ILE A 1 181 ? 0.986 -4.425 0.741 1.00 96.56 181 ILE A N 1
ATOM 1417 C CA . ILE A 1 181 ? -0.109 -3.648 1.325 1.00 96.56 181 ILE A CA 1
ATOM 1418 C C . ILE A 1 181 ? -0.969 -4.573 2.169 1.00 96.56 181 ILE A C 1
ATOM 1420 O O . ILE A 1 181 ? -1.461 -5.597 1.691 1.00 96.56 181 ILE A O 1
ATOM 1424 N N . TYR A 1 182 ? -1.156 -4.193 3.425 1.00 97.06 182 TYR A N 1
ATOM 1425 C CA . TYR A 1 182 ? -1.912 -4.954 4.406 1.00 97.06 182 TYR A CA 1
ATOM 1426 C C . TYR A 1 182 ? -2.952 -4.063 5.077 1.00 97.06 182 TYR A C 1
ATOM 1428 O O . TYR A 1 182 ? -2.744 -2.863 5.258 1.00 97.06 182 TYR A O 1
ATOM 1436 N N . VAL A 1 183 ? -4.073 -4.655 5.474 1.00 97.38 183 VAL A N 1
ATOM 1437 C CA . VAL A 1 183 ? -5.142 -3.965 6.209 1.00 97.38 183 VAL A CA 1
ATOM 1438 C C . VAL A 1 183 ? -5.612 -4.819 7.380 1.00 97.38 183 VAL A C 1
ATOM 1440 O O . VAL A 1 183 ? -5.429 -6.035 7.386 1.00 97.38 183 VAL A O 1
ATOM 1443 N N . ASP A 1 184 ? -6.241 -4.202 8.375 1.00 96.25 184 ASP A N 1
ATOM 1444 C CA . ASP A 1 184 ? -6.883 -4.943 9.460 1.00 96.25 184 ASP A CA 1
ATOM 1445 C C . ASP A 1 184 ? -8.211 -5.595 9.012 1.00 96.25 184 ASP A C 1
ATOM 1447 O O . ASP A 1 184 ? -8.792 -5.251 7.976 1.00 96.25 184 ASP A O 1
ATOM 1451 N N . LYS A 1 185 ? -8.727 -6.526 9.825 1.00 95.44 185 LYS A N 1
ATOM 1452 C CA . LYS A 1 185 ? -9.960 -7.286 9.542 1.00 95.44 185 LYS A CA 1
ATOM 1453 C C . LYS A 1 185 ? -11.190 -6.392 9.318 1.00 95.44 185 LYS A C 1
ATOM 1455 O O . LYS A 1 185 ? -11.999 -6.691 8.438 1.00 95.44 185 LYS A O 1
ATOM 1460 N N . SER A 1 186 ? -11.335 -5.298 10.071 1.00 95.25 186 SER A N 1
ATOM 1461 C CA . SER A 1 186 ? -12.456 -4.356 9.926 1.00 95.25 186 SER A CA 1
ATOM 1462 C C . SER A 1 186 ? -12.344 -3.560 8.627 1.00 95.25 186 SER A C 1
ATOM 1464 O O . SER A 1 186 ? -13.318 -3.424 7.881 1.00 95.25 186 SER A O 1
ATOM 1466 N N . SER A 1 187 ? -11.144 -3.075 8.303 1.00 96.25 187 SER A N 1
ATOM 1467 C CA . SER A 1 187 ? -10.868 -2.429 7.016 1.00 96.25 187 SER A CA 1
ATOM 1468 C C . SER A 1 187 ? -11.148 -3.365 5.839 1.00 96.25 187 SER A C 1
ATOM 1470 O O . SER A 1 187 ? -11.872 -2.981 4.921 1.00 96.25 187 SER A O 1
ATOM 1472 N N . TYR A 1 188 ? -10.683 -4.615 5.891 1.00 96.56 188 TYR A N 1
ATOM 1473 C CA . TYR A 1 188 ? -10.941 -5.602 4.840 1.00 96.56 188 TYR A CA 1
ATOM 1474 C C . TYR A 1 188 ? -12.433 -5.866 4.613 1.00 96.56 188 TYR A C 1
ATOM 1476 O O . TYR A 1 188 ? -12.886 -5.892 3.466 1.00 96.56 188 TYR A O 1
ATOM 1484 N N . ALA A 1 189 ? -13.203 -6.058 5.689 1.00 94.88 189 ALA A N 1
ATOM 1485 C CA . ALA A 1 189 ? -14.636 -6.319 5.600 1.00 94.88 189 ALA A CA 1
ATOM 1486 C C . ALA A 1 189 ? -15.380 -5.154 4.931 1.00 94.88 189 ALA A C 1
ATOM 1488 O O . ALA A 1 189 ? -16.187 -5.373 4.026 1.00 94.88 189 ALA A O 1
ATOM 1489 N N . ARG A 1 190 ? -15.056 -3.913 5.316 1.00 94.44 190 ARG A N 1
ATOM 1490 C CA . ARG A 1 190 ? -15.646 -2.704 4.722 1.00 94.44 190 ARG A CA 1
ATOM 1491 C C . ARG A 1 190 ? -15.256 -2.534 3.251 1.00 94.44 190 ARG A C 1
ATOM 1493 O O . ARG A 1 190 ? -16.134 -2.309 2.425 1.00 94.44 190 ARG A O 1
ATOM 1500 N N . LEU A 1 191 ? -13.979 -2.716 2.905 1.00 94.50 191 LEU A N 1
ATOM 1501 C CA . LEU A 1 191 ? -13.504 -2.654 1.515 1.00 94.50 191 LEU A CA 1
ATOM 1502 C C . LEU A 1 191 ? -14.158 -3.734 0.641 1.00 94.50 191 LEU A C 1
ATOM 1504 O O . LEU A 1 191 ? -14.609 -3.457 -0.468 1.00 94.50 191 LEU A O 1
ATOM 1508 N N . SER A 1 192 ? -14.258 -4.962 1.147 1.00 90.56 192 SER A N 1
ATOM 1509 C CA . SER A 1 192 ? -14.901 -6.065 0.426 1.00 90.56 192 SER A CA 1
ATOM 1510 C C . SER A 1 192 ? -16.400 -5.825 0.237 1.00 90.56 192 SER A C 1
ATOM 1512 O O . SER A 1 192 ? -16.926 -6.109 -0.835 1.00 90.56 192 SER A O 1
ATOM 1514 N N . GLY A 1 193 ? -17.077 -5.242 1.232 1.00 86.50 193 GLY A N 1
ATOM 1515 C CA . GLY A 1 193 ? -18.477 -4.828 1.122 1.00 86.50 193 GLY A CA 1
ATOM 1516 C C . GLY A 1 193 ? -18.711 -3.800 0.012 1.00 86.50 193 GLY A C 1
ATOM 1517 O O . GLY A 1 193 ? -19.674 -3.931 -0.742 1.00 86.50 193 GLY A O 1
ATOM 1518 N N . THR A 1 194 ? -17.801 -2.836 -0.164 1.00 81.88 194 THR A N 1
ATOM 1519 C CA . THR A 1 194 ? -17.880 -1.833 -1.243 1.00 81.88 194 THR A CA 1
ATOM 1520 C C . THR A 1 194 ? -17.895 -2.464 -2.637 1.00 81.88 194 THR A C 1
ATOM 1522 O O . THR A 1 194 ? -18.598 -1.974 -3.519 1.00 81.88 194 THR A O 1
ATOM 1525 N N . LEU A 1 195 ? -17.170 -3.568 -2.835 1.00 78.56 195 LEU A N 1
ATOM 1526 C CA . LEU A 1 195 ? -17.167 -4.305 -4.103 1.00 78.56 195 LEU A CA 1
ATOM 1527 C C . LEU A 1 195 ? -18.473 -5.085 -4.343 1.00 78.56 195 LEU A C 1
ATOM 1529 O O . LEU A 1 195 ? -18.857 -5.279 -5.490 1.00 78.56 195 LEU A O 1
ATOM 1533 N N . CYS A 1 196 ? -19.173 -5.510 -3.287 1.00 68.06 196 CYS A N 1
ATOM 1534 C CA . CYS A 1 196 ? -20.397 -6.312 -3.400 1.00 68.06 196 CYS A CA 1
ATOM 1535 C C . CYS A 1 196 ? -21.676 -5.484 -3.621 1.00 68.06 196 CYS A C 1
ATOM 1537 O O . CYS A 1 196 ? -22.634 -6.001 -4.180 1.00 68.06 196 CYS A O 1
ATOM 1539 N N . ILE A 1 197 ? -21.723 -4.218 -3.190 1.00 60.41 197 ILE A N 1
ATOM 1540 C CA . ILE A 1 197 ? -22.954 -3.392 -3.208 1.00 60.41 197 ILE A CA 1
ATOM 1541 C C . ILE A 1 197 ? -23.340 -2.907 -4.625 1.00 60.41 197 ILE A C 1
ATOM 1543 O O . ILE A 1 197 ? -24.417 -2.348 -4.815 1.00 60.41 197 ILE A O 1
ATOM 1547 N N . ARG A 1 198 ? -22.488 -3.105 -5.640 1.00 50.19 198 ARG A N 1
ATOM 1548 C CA . ARG A 1 198 ? -22.699 -2.565 -6.999 1.00 50.19 198 ARG A CA 1
ATOM 1549 C C . ARG A 1 198 ? -22.869 -3.622 -8.100 1.00 50.19 198 ARG A C 1
ATOM 1551 O O . ARG A 1 198 ? -22.703 -3.284 -9.271 1.00 50.19 198 ARG A O 1
ATOM 1558 N N . HIS A 1 199 ? -23.221 -4.854 -7.728 1.00 39.41 199 HIS A N 1
ATOM 1559 C CA . HIS A 1 199 ? -23.648 -5.910 -8.653 1.00 39.41 199 HIS A CA 1
ATOM 1560 C C . HIS A 1 199 ? -25.150 -6.167 -8.555 1.00 39.41 199 HIS A C 1
ATOM 1562 O O . HIS A 1 199 ? -25.660 -6.230 -7.414 1.00 39.41 199 HIS A O 1
#

Radius of gyration: 15.9 Å; chains: 1; bounding box: 42×35×42 Å

Sequence (199 aa):
MSYKLLIASMMVCGTPNLLKNRLILSCSDSVWSPIQTLPVELKRYFTDELGNSAVNYGGFVQMVDVHALGLLAEHGLFACFRCITENYLEQVQVYPPKAVYQKLIDDLIPMGWDISTGNGWLSASCHGCFPIDPYTGDEIDQHADKINKFGLFFTLDDCLTYCQTNNSLIPEHAPWFPVGIYVDKSSYARLSGTLCIRH

Foldseek 3Di:
DDFDKFFQFKFWFAQADQAPLARADALECVHRPGDQADDPVLQVQKDAQARPHTDGTRHTIAGPDPVSQVVSVVVNIWIKTKMFTPVCNVQQPGDHPCVHRVVCVVQWDWPAKWKAGGNSHDTCLVVNDDQANSVRRDGPDPCCVQADSHRHGHDLVVNVVRQVVRCVPPVVRPRMGMITIITGPSNVVVSVVVSVVPD

Secondary structure (DSSP, 8-state):
----EEEEEEEEE-PPEEETTEEE--S-HHHH-B-SS--HHHHTTEEETTSSS---SSSSEEES-TTHHHHHHHTT-EEEEEEEEGGGHHHHT----HHHHHHHGGGPEEEEEEEEETTTTEEHHHHS--SB-TTT--B-STTGGGB-TTSSBSSHHHHHHHHHHHHHH-GGGPPEEEEEEEE-HHHHHHHHHHHHTT-

pLDDT: mean 90.23, std 8.58, range [39.41, 97.94]